Protein AF-A0AAW9W7S0-F1 (afdb_monomer)

InterPro domains:
  IPR011505 Peptidase M26, C-terminal domain [PF07580] (186-293)

Solvent-accessible surface area (backbone atoms only — not comparable to full-atom values): 17810 Å² total; per-residue (Å²): 109,85,44,76,31,86,55,89,47,77,98,48,38,58,80,51,83,71,92,65,98,75,73,90,58,93,42,39,35,25,38,70,85,47,52,39,53,40,82,42,76,56,88,98,43,81,43,80,41,84,40,87,76,75,68,61,47,74,30,56,74,70,57,44,53,54,55,49,59,76,75,51,86,84,85,78,81,84,74,77,82,86,71,79,69,68,96,64,83,83,80,55,85,86,39,88,82,58,52,84,94,41,56,66,18,31,59,34,36,35,69,30,34,64,89,59,56,68,64,57,28,39,58,51,33,71,56,58,52,80,88,35,63,61,52,76,43,58,60,74,50,74,45,49,14,40,83,91,42,79,55,71,44,53,71,84,40,50,83,59,37,38,24,37,40,38,36,29,67,87,86,40,73,50,79,42,55,32,44,60,72,48,72,56,91,47,32,57,36,26,39,36,66,99,58,86,40,69,39,31,68,94,43,47,49,57,86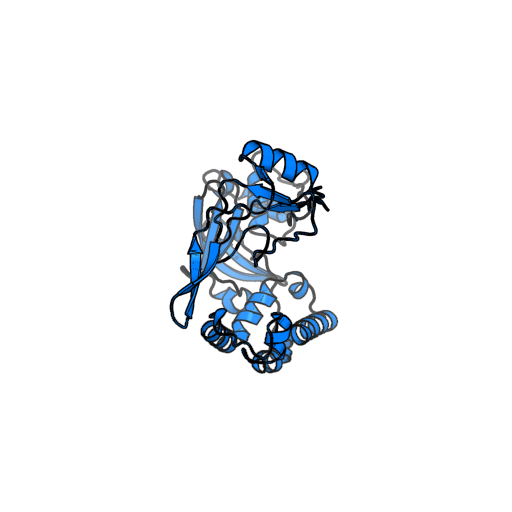,56,59,70,45,50,68,74,39,48,64,63,52,69,67,64,50,84,90,33,71,67,34,29,58,74,69,73,45,58,91,90,58,74,75,71,88,70,72,45,66,70,58,49,53,56,46,62,78,40,40,72,61,55,48,52,34,57,56,50,70,39,56,79,60,35,77,46,94,41,71,68,53,47,50,50,52,41,50,53,46,66,77,46,59,77,112

Organism: Streptococcus pneumoniae (NCBI:txid1313)

Nearest PDB structures (foldseek):
  7uvk-assembly1_A  TM=7.242E-01  e=6.825E-25  Gemella haemolysans
  7uvl-assembly1_P  TM=6.919E-01  e=8.282E-24  Gemella haemolysans
  6xjb-assembly1_A  TM=8.087E-01  e=1.343E-19  Streptococcus pneumoniae R6
  7jgj-assembly1_A  TM=8.273E-01  e=3.028E-19  Streptococcus pneumoniae
  6xja-assembly1_P  TM=6.907E-01  e=4.635E-18  Streptococcus pneumoniae R6

Secondary structure (DSSP, 8-state):
-EEEE----SSS-SS-SS--S----SEEEEETT---EEEEEETTEEEEEE-----SEEE-HHHHHHHHHHH-------PPP---S-S-----TTSTT--GGGHHHHHHHHHH-TTS-HHHHHHHHTTS-TTSHHHHS-EEEEEEEETTEE---HHHHTTT--EEEEEETTTEEEEEEEEEEEEETTEEEEEETTTTEEE--SS-----HHHHHHHHHHHHH--TTSHHHHHHTT--TTS-GGGG--HHHHHHHHHTHHHHHHHHHHH-HHHHH---HHHHHHHHHHHHHTTT-

Sequence (293 aa):
SYVLSDVNVTNGNAISGDNFDNMKEDHAYSSKGNKVVNVVQVDDELVTKDSDVQRGTVLDADKVKEKKAELVSKHSTKVEDFDFTSRYTTIYNEVTGYQKSREQVYKNIEKLLPFYNRETIVKYGNLVDESSELFTKELLSVVPMKNNEVITDINKNKQEINKLLLHFEGNKSQVLNIAYKNDFSKVAEYSIEYQGLLYTPNTLLHDYSNIVDNVLTDLNSVQYDSNAIKKILDISDKVKNTELYLDEQFVKTKANIKDTLSKLLSADAAIAENSNSIIDNYVIQKIKQNKEA

Structure (mmCIF, N/CA/C/O backbone):
data_AF-A0AAW9W7S0-F1
#
_entry.id   AF-A0AAW9W7S0-F1
#
loop_
_atom_site.group_PDB
_atom_site.id
_atom_site.type_symbol
_atom_site.label_atom_id
_atom_site.label_alt_id
_atom_site.label_comp_id
_atom_site.label_asym_id
_atom_site.label_entity_id
_atom_site.label_seq_id
_atom_site.pdbx_PDB_ins_code
_atom_site.Cartn_x
_atom_site.Cartn_y
_atom_site.Cartn_z
_atom_site.occupancy
_atom_site.B_iso_or_equiv
_atom_site.auth_seq_id
_atom_site.auth_comp_id
_atom_site.auth_asym_id
_atom_site.auth_atom_id
_atom_site.pdbx_PDB_model_num
ATOM 1 N N . SER A 1 1 ? 3.539 27.630 47.344 1.00 60.31 1 SER A N 1
ATOM 2 C CA . SER A 1 1 ? 3.784 27.144 45.970 1.00 60.31 1 SER A CA 1
ATOM 3 C C . SER A 1 1 ? 3.635 28.325 45.015 1.00 60.31 1 SER A C 1
ATOM 5 O O . SER A 1 1 ? 2.995 29.286 45.411 1.00 60.31 1 SER A O 1
ATOM 7 N N . TYR A 1 2 ? 4.216 28.330 43.807 1.00 71.81 2 TYR A N 1
ATOM 8 C CA . TYR A 1 2 ? 3.941 29.392 42.817 1.00 71.81 2 TYR A CA 1
ATOM 9 C C . TYR A 1 2 ? 2.928 28.877 41.793 1.00 71.81 2 TYR A C 1
ATOM 11 O O . TYR A 1 2 ? 3.196 27.883 41.122 1.00 71.81 2 TYR A O 1
ATOM 19 N N . VAL A 1 3 ? 1.777 29.539 41.678 1.00 71.94 3 VAL A N 1
ATOM 20 C CA . VAL A 1 3 ? 0.685 29.147 40.773 1.00 71.94 3 VAL A CA 1
ATOM 21 C C . VAL A 1 3 ? 0.421 30.277 39.788 1.00 71.94 3 VAL A C 1
ATOM 23 O O . VAL A 1 3 ? 0.201 31.410 40.198 1.00 71.94 3 VAL A O 1
ATOM 26 N N . LEU A 1 4 ? 0.411 29.975 38.491 1.00 77.75 4 LEU A N 1
ATOM 27 C CA . LEU A 1 4 ? 0.025 30.909 37.433 1.00 77.75 4 LEU A CA 1
ATOM 28 C C . LEU A 1 4 ? -1.126 30.310 36.624 1.00 77.75 4 LEU A C 1
ATOM 30 O O . LEU A 1 4 ? -0.985 29.218 36.078 1.00 77.75 4 LEU A O 1
ATOM 34 N N . SER A 1 5 ? -2.227 31.048 36.500 1.00 74.88 5 SER A N 1
ATOM 35 C CA . SER A 1 5 ? -3.343 30.710 35.622 1.00 74.88 5 SER A CA 1
ATOM 36 C C . SER A 1 5 ? -3.377 31.622 34.397 1.00 74.88 5 SER A C 1
ATOM 38 O O . SER A 1 5 ? -3.706 32.806 34.477 1.00 74.88 5 SER A O 1
ATOM 40 N N . ASP A 1 6 ? -3.042 31.041 33.251 1.00 74.88 6 ASP A N 1
ATOM 41 C CA . ASP A 1 6 ? -3.085 31.644 31.909 1.00 74.88 6 ASP A CA 1
ATOM 42 C C . ASP A 1 6 ? -4.072 30.871 31.011 1.00 74.88 6 ASP A C 1
ATOM 44 O O . ASP A 1 6 ? -3.857 30.685 29.815 1.00 74.88 6 ASP A O 1
ATOM 48 N N . VAL A 1 7 ? -5.112 30.294 31.623 1.00 69.06 7 VAL A N 1
ATOM 49 C CA . VAL A 1 7 ? -6.090 29.436 30.948 1.00 69.06 7 VAL A CA 1
ATOM 50 C C . VAL A 1 7 ? -7.379 30.212 30.721 1.00 69.06 7 VAL A C 1
ATOM 52 O O . VAL A 1 7 ? -7.952 30.769 31.654 1.00 69.06 7 VAL A O 1
ATOM 55 N N . ASN A 1 8 ? -7.888 30.160 29.491 1.00 68.56 8 ASN A N 1
ATOM 56 C CA . ASN A 1 8 ? -9.233 30.628 29.175 1.00 68.56 8 ASN A CA 1
ATOM 57 C C . ASN A 1 8 ? -10.264 29.650 29.757 1.00 68.56 8 ASN A C 1
ATOM 59 O O . ASN A 1 8 ? -10.595 28.643 29.132 1.00 68.56 8 ASN A O 1
ATOM 63 N N . VAL A 1 9 ? -10.746 29.923 30.970 1.00 65.56 9 VAL A N 1
ATOM 64 C CA . VAL A 1 9 ? -11.745 29.083 31.644 1.00 65.56 9 VAL A CA 1
ATOM 65 C C . VAL A 1 9 ? -13.159 29.455 31.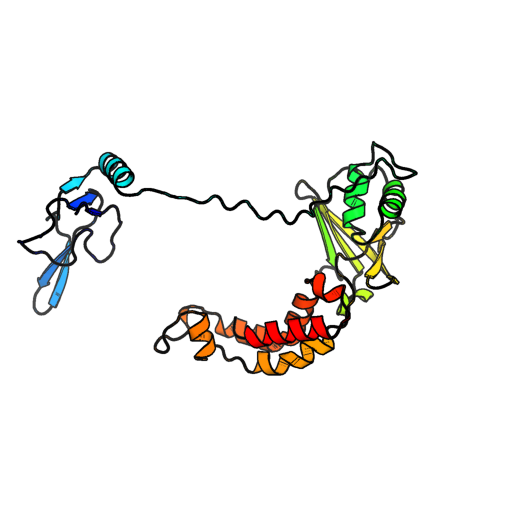196 1.00 65.56 9 VAL A C 1
ATOM 67 O O . VAL A 1 9 ? -13.571 30.61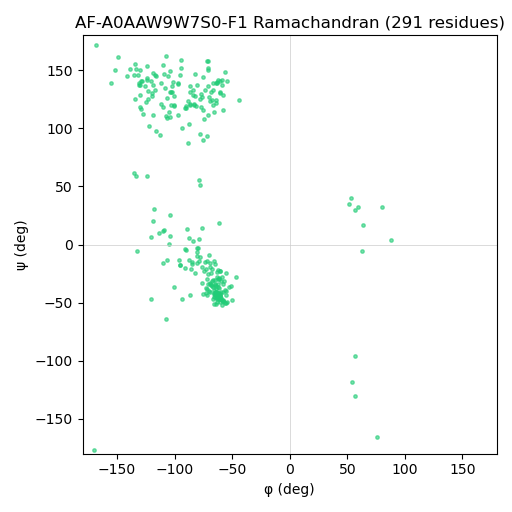2 31.269 1.00 65.56 9 VAL A O 1
ATOM 70 N N . THR A 1 10 ? -13.926 28.451 30.772 1.00 59.72 10 THR A N 1
ATOM 71 C CA . THR A 1 10 ? -15.367 28.547 30.499 1.00 59.72 10 THR A CA 1
ATOM 72 C C . THR A 1 10 ? -16.144 27.798 31.581 1.00 59.72 10 THR A C 1
ATOM 74 O O . THR A 1 10 ? -15.778 26.674 31.913 1.00 59.72 10 THR A O 1
ATOM 77 N N . ASN A 1 11 ? -17.221 28.392 32.110 1.00 58.12 11 ASN A N 1
ATOM 78 C CA . ASN A 1 11 ? -18.071 27.822 33.173 1.00 58.12 11 ASN A CA 1
ATOM 79 C C . ASN A 1 11 ? -17.338 27.514 34.497 1.00 58.12 11 ASN A C 1
ATOM 81 O O . ASN A 1 11 ? -17.694 26.580 35.210 1.00 58.12 11 ASN A O 1
ATOM 85 N N . GLY A 1 12 ? -16.320 28.308 34.837 1.00 62.47 12 GLY A N 1
ATOM 86 C CA . GLY A 1 12 ? -15.554 28.155 36.070 1.00 62.47 12 GLY A CA 1
ATOM 87 C C . GLY A 1 12 ? -14.620 29.333 36.327 1.00 62.47 12 GLY A C 1
ATOM 88 O O . GLY A 1 12 ? -14.590 30.300 35.570 1.00 62.47 12 GLY A O 1
ATOM 89 N N . ASN A 1 13 ? -13.848 29.232 37.403 1.00 68.44 13 ASN A N 1
ATOM 90 C CA . ASN A 1 13 ? -12.911 30.257 37.848 1.00 68.44 13 ASN A CA 1
ATOM 91 C C . ASN A 1 13 ? -11.465 29.853 37.560 1.00 68.44 13 ASN A C 1
ATOM 93 O O . ASN A 1 13 ? -11.099 28.688 37.692 1.00 68.44 13 ASN A O 1
ATOM 97 N N . ALA A 1 14 ? -10.624 30.834 37.233 1.00 66.62 14 ALA A N 1
ATOM 98 C CA . ALA A 1 14 ? -9.252 30.586 36.798 1.00 66.62 14 ALA A CA 1
ATOM 99 C C . ALA A 1 14 ? -8.280 30.125 37.902 1.00 66.62 14 ALA A C 1
ATOM 101 O O . ALA A 1 14 ? -7.249 29.547 37.572 1.00 66.62 14 ALA A O 1
ATOM 102 N N . ILE A 1 15 ? -8.576 30.370 39.188 1.00 68.06 15 ILE A N 1
ATOM 103 C CA . ILE A 1 15 ? -7.657 30.059 40.308 1.00 68.06 15 ILE A CA 1
ATOM 104 C C . ILE A 1 15 ? -8.252 29.077 41.331 1.00 68.06 15 ILE A C 1
ATOM 106 O O . ILE A 1 15 ? -7.590 28.126 41.724 1.00 68.06 15 ILE A O 1
ATOM 110 N N . SER A 1 16 ? -9.490 29.288 41.777 1.00 66.19 16 SER A N 1
ATOM 111 C CA . SER A 1 16 ? -10.189 28.416 42.737 1.00 66.19 16 SER A CA 1
ATOM 112 C C . SER A 1 16 ? -11.647 28.318 42.323 1.00 66.19 16 SER A C 1
ATOM 114 O O . SER A 1 16 ? -12.165 29.326 41.859 1.00 66.19 16 SER A O 1
ATOM 116 N N . GLY A 1 17 ? -12.313 27.174 42.507 1.00 60.06 17 GLY A N 1
ATOM 117 C CA . GLY A 1 17 ? -13.748 27.011 42.227 1.00 60.06 17 GLY A CA 1
ATOM 118 C C . GLY A 1 17 ? -14.618 27.891 43.131 1.00 60.06 17 GLY A C 1
ATOM 119 O O . GLY A 1 17 ? -15.362 28.737 42.635 1.00 60.06 17 GLY A O 1
ATOM 120 N N . ASP A 1 18 ? -14.394 27.818 44.443 1.00 62.12 18 ASP A N 1
ATOM 121 C CA . ASP A 1 18 ? -15.135 28.564 45.468 1.00 62.12 18 ASP A CA 1
ATOM 122 C C . ASP A 1 18 ? -14.343 29.754 46.022 1.00 62.12 18 ASP A C 1
ATOM 124 O O . ASP A 1 18 ? -13.105 29.746 46.053 1.00 62.12 18 ASP A O 1
ATOM 128 N N . ASN A 1 19 ? -15.075 30.800 46.419 1.00 59.94 19 ASN A N 1
ATOM 129 C CA . ASN A 1 19 ? -14.504 31.968 47.080 1.00 59.94 19 ASN A CA 1
ATOM 130 C C . ASN A 1 19 ? -14.357 31.672 48.576 1.00 59.94 19 ASN A C 1
ATOM 132 O O . ASN A 1 19 ? -15.355 31.422 49.247 1.00 59.94 19 ASN A O 1
ATOM 136 N N . PHE A 1 20 ? -13.135 31.723 49.099 1.00 61.22 20 PHE A N 1
ATOM 137 C CA . PHE A 1 20 ? -12.875 31.607 50.532 1.00 61.22 20 PHE A CA 1
ATOM 138 C C . PHE A 1 20 ? -11.977 32.756 50.975 1.00 61.22 20 PHE A C 1
ATOM 140 O O . PHE A 1 20 ? -10.999 33.069 50.298 1.00 61.22 20 PHE A O 1
ATOM 147 N N . ASP A 1 21 ? -12.247 33.304 52.157 1.00 59.50 21 ASP A N 1
ATOM 148 C CA . ASP A 1 21 ? -11.453 34.392 52.745 1.00 59.50 21 ASP A CA 1
ATOM 149 C C . ASP A 1 21 ? -10.045 33.943 53.197 1.00 59.50 21 ASP A C 1
ATOM 151 O O . ASP A 1 21 ? -9.202 34.770 53.528 1.00 59.50 21 ASP A O 1
ATOM 155 N N . ASN A 1 22 ? -9.762 32.631 53.185 1.00 61.56 22 ASN A N 1
ATOM 156 C CA . ASN A 1 22 ? -8.534 32.026 53.715 1.00 61.56 22 ASN A CA 1
ATOM 157 C C . ASN A 1 22 ? -7.787 31.187 52.663 1.00 61.56 22 ASN A C 1
ATOM 159 O O . ASN A 1 22 ? -7.579 29.981 52.842 1.00 61.56 22 ASN A O 1
ATOM 163 N N . MET A 1 23 ? -7.392 31.801 51.545 1.00 64.12 23 MET A N 1
ATOM 164 C CA . MET A 1 23 ? -6.541 31.132 50.555 1.00 64.12 23 MET A CA 1
ATOM 165 C C . MET A 1 23 ? -5.171 30.808 51.178 1.00 64.12 23 MET A C 1
ATOM 167 O O . MET A 1 23 ? -4.475 31.702 51.641 1.00 64.12 23 MET A O 1
ATOM 171 N N . LYS A 1 24 ? -4.784 29.524 51.199 1.00 65.88 24 LYS A N 1
ATOM 172 C CA . LYS A 1 24 ? -3.522 29.044 51.806 1.00 65.88 24 LYS A CA 1
ATOM 173 C C . LYS A 1 24 ? -2.280 29.218 50.918 1.00 65.88 24 LYS A C 1
ATOM 175 O O . LYS A 1 24 ? -1.189 28.832 51.325 1.00 65.88 24 LYS A O 1
ATOM 180 N N . GLU A 1 25 ? -2.449 29.713 49.693 1.00 66.00 25 GLU A N 1
ATOM 181 C CA . GLU A 1 25 ? -1.360 29.907 48.732 1.00 66.00 25 GLU A CA 1
ATOM 182 C C . GLU A 1 25 ? -1.000 31.389 48.634 1.00 66.00 25 GLU A C 1
ATOM 184 O O . GLU A 1 25 ? -1.777 32.191 48.122 1.00 66.00 25 GLU A O 1
ATOM 189 N N . ASP A 1 26 ? 0.207 31.740 49.071 1.00 65.88 26 ASP A N 1
ATOM 190 C CA . ASP A 1 26 ? 0.660 33.136 49.124 1.00 65.88 26 ASP A CA 1
ATOM 191 C C . ASP A 1 26 ? 1.091 33.697 47.750 1.00 65.88 26 ASP A C 1
ATOM 193 O O . ASP A 1 26 ? 1.311 34.897 47.606 1.00 65.88 26 ASP A O 1
ATOM 197 N N . HIS A 1 27 ? 1.224 32.845 46.719 1.00 72.38 27 HIS A N 1
ATOM 198 C CA . HIS A 1 27 ? 1.790 33.214 45.411 1.00 72.38 27 HIS A CA 1
ATOM 199 C C . HIS A 1 27 ? 0.963 32.675 44.226 1.00 72.38 27 HIS A C 1
ATOM 201 O O . HIS A 1 27 ? 1.451 31.886 43.410 1.00 72.38 27 HIS A O 1
ATOM 207 N N . ALA A 1 28 ? -0.298 33.110 44.131 1.00 72.94 28 ALA A N 1
ATOM 208 C CA . ALA A 1 28 ? -1.201 32.817 43.014 1.00 72.94 28 ALA A CA 1
ATOM 209 C C . ALA A 1 28 ? -1.317 34.014 42.055 1.00 72.94 28 ALA A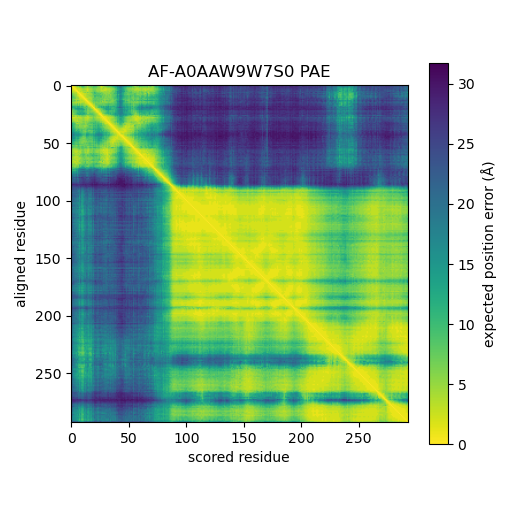 C 1
ATOM 211 O O . ALA A 1 28 ? -1.565 35.136 42.497 1.00 72.94 28 ALA A O 1
ATOM 212 N N . TYR A 1 29 ? -1.176 33.775 40.750 1.00 78.25 29 TYR A N 1
ATOM 213 C CA . TYR A 1 29 ? -1.217 34.791 39.698 1.00 78.25 29 TYR A CA 1
ATOM 214 C C . TYR A 1 29 ? -2.257 34.438 38.624 1.00 78.25 29 TYR A C 1
ATOM 216 O O . TYR A 1 29 ? -2.307 33.292 38.183 1.00 78.25 29 TYR A O 1
ATOM 224 N N . SER A 1 30 ? -3.060 35.403 38.166 1.00 74.19 30 SER A N 1
ATOM 225 C CA . SER A 1 30 ? -4.052 35.223 37.087 1.00 74.19 30 SER A CA 1
ATOM 226 C C . SER A 1 30 ? -3.768 36.169 35.928 1.00 74.19 30 SER A C 1
ATOM 228 O O . SER A 1 30 ? -3.461 37.338 36.151 1.00 74.19 30 SER A O 1
ATOM 230 N N . SER A 1 31 ? -3.931 35.711 34.689 1.00 76.00 31 SER A N 1
ATOM 231 C CA . SER A 1 31 ? -3.981 36.609 33.533 1.00 76.00 31 SER A CA 1
ATOM 232 C C . SER A 1 31 ? -5.183 37.551 33.637 1.00 76.00 31 SER A C 1
ATOM 234 O O . SER A 1 31 ? -6.284 37.139 34.010 1.00 76.00 31 SER A O 1
ATOM 236 N N . LYS A 1 32 ? -4.986 38.821 33.277 1.00 73.69 32 LYS A N 1
ATOM 237 C CA . LYS A 1 32 ? -6.031 39.860 33.268 1.00 73.69 32 LYS A CA 1
ATOM 238 C C . LYS A 1 32 ? -7.211 39.554 32.340 1.00 73.69 32 LYS A C 1
ATOM 240 O O . LYS A 1 32 ? -8.290 40.098 32.536 1.00 73.69 32 LYS A O 1
ATOM 245 N N . GLY A 1 33 ? -7.008 38.702 31.335 1.00 69.12 33 GLY A N 1
ATOM 246 C CA . GLY A 1 33 ? -8.064 38.270 30.414 1.00 69.12 33 GLY A CA 1
ATOM 247 C C . GLY A 1 33 ? -8.974 37.166 30.962 1.00 69.12 33 GLY A C 1
ATOM 248 O O . GLY A 1 33 ? -9.951 36.816 30.304 1.00 69.12 33 GLY A O 1
ATOM 249 N N . ASN A 1 34 ? -8.671 36.603 32.134 1.00 69.62 34 ASN A N 1
ATOM 250 C CA . ASN A 1 34 ? -9.434 35.487 32.678 1.00 69.62 34 ASN A CA 1
ATOM 251 C C . ASN A 1 34 ? -10.794 35.947 33.210 1.00 69.62 34 ASN A C 1
ATOM 253 O O . ASN A 1 34 ? -10.892 36.903 33.981 1.00 69.62 34 ASN A O 1
ATOM 257 N N . LYS A 1 35 ? -11.846 35.213 32.838 1.00 67.12 35 LYS A N 1
ATOM 258 C CA . LYS A 1 35 ? -13.193 35.426 33.363 1.00 67.12 35 LYS A CA 1
ATOM 259 C C . LYS A 1 35 ? -13.262 34.983 34.827 1.00 67.12 35 LYS A C 1
ATOM 261 O O . LYS A 1 35 ? -12.757 33.915 35.177 1.00 67.12 35 LYS A O 1
ATOM 266 N N . VAL A 1 36 ? -13.911 35.786 35.668 1.00 67.81 36 VAL A N 1
ATOM 267 C CA . VAL A 1 36 ? -14.181 35.446 37.069 1.00 67.81 36 VAL A CA 1
ATOM 268 C C . VAL A 1 36 ? -15.687 35.405 37.289 1.00 67.81 36 VAL A C 1
ATOM 270 O O . VAL A 1 36 ? -16.431 36.239 36.773 1.00 67.81 36 VAL A O 1
ATOM 273 N N . VAL A 1 37 ? -16.142 34.397 38.024 1.00 67.19 37 VAL A N 1
ATOM 274 C CA . VAL A 1 37 ? -17.552 34.142 38.301 1.00 67.19 37 VAL A CA 1
ATOM 275 C C . VAL A 1 37 ? -17.767 33.799 39.776 1.00 67.19 37 VAL A C 1
ATOM 277 O O . VAL A 1 37 ? -16.936 33.156 40.418 1.00 67.19 37 VAL A O 1
ATOM 280 N N . ASN A 1 38 ? -18.901 34.206 40.334 1.00 64.56 38 ASN A N 1
ATOM 281 C CA . ASN A 1 38 ? -19.336 33.831 41.677 1.00 64.56 38 ASN A CA 1
ATOM 282 C C . ASN A 1 38 ? -20.637 33.034 41.606 1.00 64.56 38 ASN A C 1
ATOM 284 O O . ASN A 1 38 ? -21.497 33.299 40.766 1.00 64.56 38 ASN A O 1
ATOM 288 N N . VAL A 1 39 ? -20.789 32.079 42.522 1.00 64.31 39 VAL A N 1
ATOM 289 C CA . VAL A 1 39 ? -22.082 31.446 42.782 1.00 64.31 39 VAL A CA 1
ATOM 290 C C . VAL A 1 39 ? -22.846 32.360 43.730 1.00 64.31 39 VAL A C 1
ATOM 292 O O . VAL A 1 39 ? -22.363 32.678 44.816 1.00 64.31 39 VAL A O 1
ATOM 295 N N . VAL A 1 40 ? -24.014 32.818 43.299 1.00 69.69 40 VAL A N 1
ATOM 296 C CA . VAL A 1 40 ? -24.914 33.646 44.100 1.00 69.69 40 VAL A CA 1
ATOM 297 C C . VAL A 1 40 ? -26.277 32.977 44.163 1.00 69.69 40 VAL A C 1
ATOM 299 O O . VAL A 1 40 ? -26.744 32.407 43.178 1.00 69.69 40 VAL A O 1
ATOM 302 N N . GLN A 1 41 ? -26.923 33.049 45.323 1.00 72.44 41 GLN A N 1
ATOM 303 C CA . GLN A 1 41 ? -28.307 32.617 45.443 1.00 72.44 41 GLN A CA 1
ATOM 304 C C . GLN A 1 41 ? -29.217 33.683 44.831 1.00 72.44 41 GLN A C 1
ATOM 306 O O . GLN A 1 41 ? -29.112 34.866 45.167 1.00 72.44 41 GLN A O 1
ATOM 311 N N . VAL A 1 42 ? -30.079 33.267 43.910 1.00 74.50 42 VAL A N 1
ATOM 312 C CA . VAL A 1 42 ? -31.156 34.083 43.353 1.00 74.50 42 VAL A CA 1
ATOM 313 C C . VAL A 1 42 ? -32.428 33.269 43.518 1.00 74.50 42 VAL A C 1
ATOM 315 O O . VAL A 1 42 ? -32.573 32.212 42.912 1.00 74.50 42 VAL A O 1
ATOM 318 N N . ASP A 1 43 ? -33.314 33.757 44.381 1.00 80.81 43 ASP A N 1
ATOM 319 C CA . ASP A 1 43 ? -34.514 33.042 44.816 1.00 80.81 43 ASP A CA 1
ATOM 320 C C . ASP A 1 43 ? -34.163 31.663 45.430 1.00 80.81 43 ASP A C 1
ATOM 322 O O . ASP A 1 43 ? -33.287 31.580 46.301 1.00 80.81 43 ASP A O 1
ATOM 326 N N . ASP A 1 44 ? -34.820 30.585 44.994 1.00 77.94 44 ASP A N 1
ATOM 327 C CA . ASP A 1 44 ? -34.571 29.213 45.469 1.00 77.94 44 ASP A CA 1
ATOM 328 C C . ASP A 1 44 ? -33.458 28.485 44.680 1.00 77.94 44 ASP A C 1
ATOM 330 O O . ASP A 1 44 ? -33.193 27.306 44.922 1.00 77.94 44 ASP A O 1
ATOM 334 N N . GLU A 1 45 ? -32.774 29.168 43.753 1.00 58.47 45 GLU A N 1
ATOM 335 C CA . GLU A 1 45 ? -31.726 28.589 42.906 1.00 58.47 45 GLU A CA 1
ATOM 336 C C . GLU A 1 45 ? -30.342 29.218 43.154 1.00 58.47 45 GLU A C 1
ATOM 338 O O . GLU A 1 45 ? -30.182 30.414 43.413 1.00 58.47 45 GLU A O 1
ATOM 343 N N . LEU A 1 46 ? -29.294 28.398 43.042 1.00 69.12 46 LEU A N 1
ATOM 344 C CA . LEU A 1 46 ? -27.908 28.863 43.007 1.00 69.12 46 LEU A CA 1
ATOM 345 C C . LEU A 1 46 ? -27.503 29.093 41.550 1.00 69.12 46 LEU A C 1
ATOM 347 O O . LEU A 1 46 ? -27.461 28.150 40.762 1.00 69.12 46 LEU A O 1
ATOM 351 N N . VAL A 1 47 ? -27.167 30.334 41.196 1.00 68.44 47 VAL A N 1
ATOM 352 C CA . VAL A 1 47 ? -26.773 30.714 39.832 1.00 68.44 47 VAL A CA 1
ATOM 353 C C . VAL A 1 47 ? -25.351 31.264 39.791 1.00 68.44 47 VAL A C 1
ATOM 355 O O . VAL A 1 47 ? -24.878 31.921 40.718 1.00 68.44 47 VAL A O 1
ATOM 358 N N . THR A 1 48 ? -24.650 31.021 38.686 1.00 67.00 48 THR A N 1
ATOM 359 C CA . THR A 1 48 ? -23.316 31.576 38.433 1.00 67.00 48 THR A CA 1
ATOM 360 C C . THR A 1 48 ? -23.438 32.935 37.741 1.00 67.00 48 THR A C 1
ATOM 362 O O . THR A 1 48 ? -24.051 33.031 36.679 1.00 67.00 48 THR A O 1
ATOM 365 N N . LYS A 1 49 ? -22.851 33.988 38.319 1.00 69.06 49 LYS A N 1
ATOM 366 C CA . LYS A 1 49 ? -22.796 35.340 37.735 1.00 69.06 49 LYS A CA 1
ATOM 367 C C . LYS A 1 49 ? -21.362 35.833 37.607 1.00 69.06 49 LYS A C 1
ATOM 369 O O . LYS A 1 49 ? -20.495 35.425 38.376 1.00 69.06 49 LYS A O 1
ATOM 374 N N . ASP A 1 50 ? -21.132 36.726 36.652 1.00 70.44 50 ASP A N 1
ATOM 375 C CA . ASP A 1 50 ? -19.837 37.381 36.464 1.00 70.44 50 ASP A CA 1
ATOM 376 C C . ASP A 1 50 ? -19.456 38.176 37.725 1.00 70.44 50 ASP A C 1
ATOM 378 O O . ASP A 1 50 ? -20.310 38.763 38.393 1.00 70.44 50 ASP A O 1
ATOM 382 N N . SER A 1 51 ? -18.175 38.131 38.083 1.00 66.94 51 SER A N 1
ATOM 383 C CA . SER A 1 51 ? -17.620 38.726 39.297 1.00 66.94 51 SER A CA 1
ATOM 384 C C . SER A 1 51 ? -16.382 39.543 38.955 1.00 66.94 51 SER A C 1
ATOM 386 O O . SER A 1 51 ? -15.539 39.095 38.186 1.00 66.94 51 SER A O 1
ATOM 388 N N . ASP A 1 52 ? -16.233 40.707 39.582 1.00 68.00 52 ASP A N 1
ATOM 389 C CA . ASP A 1 52 ? -15.022 41.529 39.467 1.00 68.00 52 ASP A CA 1
ATOM 390 C C . ASP A 1 52 ? -13.975 41.191 40.544 1.00 68.00 52 ASP A C 1
ATOM 392 O O . ASP A 1 52 ? -12.868 41.735 40.549 1.00 68.00 52 ASP A O 1
ATOM 396 N N . VAL A 1 53 ? -14.309 40.291 41.477 1.00 67.12 53 VAL A N 1
ATOM 397 C CA . VAL A 1 53 ? -13.449 39.929 42.610 1.00 67.12 53 VAL A CA 1
ATOM 398 C C . VAL A 1 53 ? -12.347 38.983 42.143 1.00 67.12 53 VAL A C 1
ATOM 400 O O . VAL A 1 53 ? -12.528 37.768 42.075 1.00 67.12 53 VAL A O 1
ATOM 403 N N . GLN A 1 54 ? -11.191 39.556 41.823 1.00 67.94 54 GLN A N 1
ATOM 404 C CA . GLN A 1 54 ? -10.017 38.822 41.361 1.00 67.94 54 GLN A CA 1
ATOM 405 C C . GLN A 1 54 ? -9.449 37.918 42.461 1.00 67.94 54 GLN A C 1
ATOM 407 O O . GLN A 1 54 ? -9.356 38.304 43.625 1.00 67.94 54 GLN A O 1
ATOM 412 N N . ARG A 1 55 ? -9.046 36.703 42.079 1.00 68.12 55 ARG A N 1
ATOM 413 C CA . ARG A 1 55 ? -8.425 35.724 42.981 1.00 68.12 55 ARG A CA 1
ATOM 414 C C . ARG A 1 55 ? -6.925 35.722 42.696 1.00 68.12 55 ARG A C 1
ATOM 416 O O . ARG A 1 55 ? -6.526 35.458 41.566 1.00 68.12 55 ARG A O 1
ATOM 423 N N . GLY A 1 56 ? -6.106 36.038 43.699 1.00 71.56 56 GLY A N 1
ATOM 424 C CA . GLY A 1 56 ? -4.654 36.184 43.539 1.00 71.56 56 GLY A CA 1
ATOM 425 C C . GLY A 1 56 ? -4.222 37.487 42.848 1.00 71.56 56 GLY A C 1
ATOM 426 O O . GLY A 1 56 ? -4.982 38.445 42.729 1.00 71.56 56 GLY A O 1
ATOM 427 N N . THR A 1 57 ? -2.966 37.534 42.409 1.00 77.06 57 THR A N 1
ATOM 428 C CA . THR A 1 57 ? -2.350 38.703 41.769 1.00 77.06 57 THR A CA 1
ATOM 429 C C . THR A 1 57 ? -2.624 38.702 40.268 1.00 77.06 57 THR A C 1
ATOM 431 O O . THR A 1 57 ? -2.206 37.795 39.551 1.00 77.06 57 THR A O 1
ATOM 434 N N . VAL A 1 58 ? -3.283 39.739 39.758 1.00 76.69 58 VAL A N 1
ATOM 435 C CA . VAL A 1 58 ? -3.526 39.870 38.316 1.00 76.69 58 VAL A CA 1
ATOM 436 C C . VAL A 1 58 ? -2.256 40.330 37.598 1.00 76.69 58 VAL A C 1
ATOM 438 O O . VAL A 1 58 ? -1.635 41.319 37.986 1.00 76.69 58 VAL A O 1
ATOM 441 N N . LEU A 1 59 ? -1.878 39.620 36.538 1.00 81.06 59 LEU A N 1
ATOM 442 C CA . LEU A 1 59 ? -0.746 39.934 35.675 1.00 81.06 59 LEU A CA 1
ATOM 443 C C . LEU A 1 59 ? -1.229 40.357 34.283 1.00 81.06 59 LEU A C 1
ATOM 445 O O . LEU A 1 59 ? -2.134 39.751 33.705 1.00 81.06 59 LEU A O 1
ATOM 449 N N . ASP A 1 60 ? -0.582 41.379 33.721 1.00 82.00 60 ASP A N 1
ATOM 450 C CA . ASP A 1 60 ? -0.713 41.710 32.303 1.00 82.00 60 ASP A CA 1
ATOM 451 C C . ASP A 1 60 ? -0.003 40.658 31.431 1.00 82.00 60 ASP A C 1
ATOM 453 O O . ASP A 1 60 ? 0.904 39.954 31.885 1.00 82.00 60 ASP A O 1
ATOM 457 N N . ALA A 1 61 ? -0.402 40.572 30.160 1.00 75.44 61 ALA A N 1
ATOM 458 C CA . ALA A 1 61 ? -0.008 39.502 29.241 1.00 75.44 61 ALA A CA 1
ATOM 459 C C . ALA A 1 61 ? 1.515 39.277 29.131 1.00 75.44 61 ALA A C 1
ATOM 461 O O . ALA A 1 61 ? 1.961 38.134 29.023 1.00 75.44 61 ALA A O 1
ATOM 462 N N . ASP A 1 62 ? 2.323 40.339 29.190 1.00 80.00 62 ASP A N 1
ATOM 463 C CA . ASP A 1 62 ? 3.783 40.225 29.089 1.00 80.00 62 ASP A CA 1
ATOM 464 C C . ASP A 1 62 ? 4.403 39.597 30.348 1.00 80.00 62 ASP A C 1
ATOM 466 O O . ASP A 1 62 ? 5.254 38.714 30.247 1.00 80.00 62 ASP A O 1
ATOM 470 N N . LYS A 1 63 ? 3.881 39.931 31.535 1.00 80.25 63 LYS A N 1
ATOM 471 C CA . LYS A 1 63 ? 4.319 39.347 32.815 1.00 80.25 63 LYS A CA 1
ATOM 472 C C . LYS A 1 63 ? 3.871 37.896 32.980 1.00 80.25 63 LYS A C 1
ATOM 474 O O . LYS A 1 63 ? 4.559 37.102 33.619 1.00 80.25 63 LYS A O 1
ATOM 479 N N . VAL A 1 64 ? 2.735 37.526 32.384 1.00 75.81 64 VAL A N 1
ATOM 480 C CA . VAL A 1 64 ? 2.277 36.129 32.326 1.00 75.81 64 VAL A CA 1
ATOM 481 C C . VAL A 1 64 ? 3.272 35.270 31.538 1.00 75.81 64 VAL A C 1
ATOM 483 O O . VAL A 1 64 ? 3.620 34.179 31.987 1.00 75.81 64 VAL A O 1
ATOM 486 N N . LYS A 1 65 ? 3.790 35.765 30.404 1.00 78.31 65 LYS A N 1
ATOM 487 C CA . LYS A 1 65 ? 4.794 35.045 29.598 1.00 78.31 65 LYS A CA 1
ATOM 488 C C . LYS A 1 65 ? 6.100 34.826 30.361 1.00 78.31 65 LYS A C 1
ATOM 490 O O . LYS A 1 65 ? 6.619 33.711 30.345 1.00 78.31 65 LYS A O 1
ATOM 495 N N . GLU A 1 66 ? 6.598 35.855 31.043 1.00 80.94 66 GLU A N 1
ATOM 496 C CA . GLU A 1 66 ? 7.809 35.769 31.872 1.00 80.94 66 GLU A CA 1
ATOM 497 C C . GLU A 1 66 ? 7.636 34.737 32.993 1.00 80.94 66 GLU A C 1
ATOM 499 O O . GLU A 1 66 ? 8.430 33.803 33.118 1.00 80.94 66 GLU A O 1
ATOM 504 N N . LYS A 1 67 ? 6.525 34.816 33.736 1.00 76.62 67 LYS A N 1
ATOM 505 C CA . LYS A 1 67 ? 6.238 33.890 34.838 1.00 76.62 67 LYS A CA 1
ATOM 506 C C . LYS A 1 67 ? 6.034 32.446 34.366 1.00 76.62 67 LYS A C 1
ATOM 508 O O . LYS A 1 67 ? 6.433 31.505 35.047 1.00 76.62 67 LYS A O 1
ATOM 513 N N . LYS A 1 68 ? 5.454 32.246 33.181 1.00 76.50 68 LYS A N 1
ATOM 514 C CA . LYS A 1 68 ? 5.277 30.924 32.557 1.00 76.50 68 LYS A CA 1
ATOM 515 C C . LYS A 1 68 ? 6.610 30.289 32.160 1.00 76.50 68 LYS A C 1
ATOM 517 O O . LYS A 1 68 ? 6.761 29.078 32.299 1.00 76.50 68 LYS A O 1
ATOM 522 N N . ALA A 1 69 ? 7.570 31.089 31.694 1.00 75.44 69 ALA A N 1
ATOM 523 C CA . ALA A 1 69 ? 8.915 30.620 31.364 1.00 75.44 69 ALA A CA 1
ATOM 524 C C . ALA A 1 69 ? 9.723 30.223 32.613 1.00 75.44 69 ALA A C 1
ATOM 526 O O . ALA A 1 69 ? 10.477 29.257 32.557 1.00 75.44 69 ALA A O 1
ATOM 527 N N . GLU A 1 70 ? 9.523 30.908 33.746 1.00 76.06 70 GLU A N 1
ATOM 528 C CA . GLU A 1 70 ? 10.133 30.543 35.037 1.00 76.06 70 GLU A CA 1
ATOM 529 C C . GLU A 1 70 ? 9.596 29.216 35.602 1.00 76.06 70 GLU A C 1
ATOM 531 O O . GLU A 1 70 ? 10.338 28.469 36.237 1.00 76.06 70 GLU A O 1
ATOM 536 N N . LEU A 1 71 ? 8.306 28.925 35.394 1.00 69.88 71 LEU A N 1
ATOM 537 C CA . LEU A 1 71 ? 7.620 27.780 36.010 1.00 69.88 71 LEU A CA 1
ATOM 538 C C . LEU A 1 71 ? 7.654 26.497 35.166 1.00 69.88 71 LEU A C 1
ATOM 540 O O . LEU A 1 71 ? 7.456 25.410 35.707 1.00 69.88 71 LEU A O 1
ATOM 544 N N . VAL A 1 72 ? 7.892 26.593 33.854 1.00 66.44 72 VAL A N 1
ATOM 545 C CA . VAL A 1 72 ? 7.850 25.446 32.934 1.00 66.44 72 VAL A CA 1
ATOM 546 C C . VAL A 1 72 ? 9.231 25.196 32.333 1.00 66.44 72 VAL A C 1
ATOM 548 O O . VAL A 1 72 ? 9.601 25.792 31.322 1.00 66.44 72 VAL A O 1
ATOM 551 N N . SER A 1 73 ? 9.979 24.246 32.901 1.00 64.12 73 SER A N 1
ATOM 552 C CA . SER A 1 73 ? 11.152 23.695 32.214 1.00 64.12 73 SER A CA 1
ATOM 553 C C . SER A 1 73 ? 10.689 22.733 31.111 1.00 64.12 73 SER A C 1
ATOM 555 O O . SER A 1 73 ? 10.037 21.723 31.370 1.00 64.12 73 SER A O 1
ATOM 557 N N . LYS A 1 74 ? 10.973 23.057 29.843 1.00 62.91 74 LYS A N 1
ATOM 558 C CA . LYS A 1 74 ? 10.692 22.163 28.709 1.00 62.91 74 LYS A CA 1
ATOM 559 C C . LYS A 1 74 ? 11.900 21.269 28.460 1.00 62.91 74 LYS A C 1
ATOM 561 O O . LYS A 1 74 ? 12.966 21.765 28.112 1.00 62.91 74 LYS A O 1
ATOM 566 N N . HIS A 1 75 ? 11.735 19.960 28.608 1.00 58.62 75 HIS A N 1
ATOM 567 C CA . HIS A 1 75 ? 12.648 18.970 28.036 1.00 58.62 75 HIS A CA 1
ATOM 568 C C . HIS A 1 75 ? 1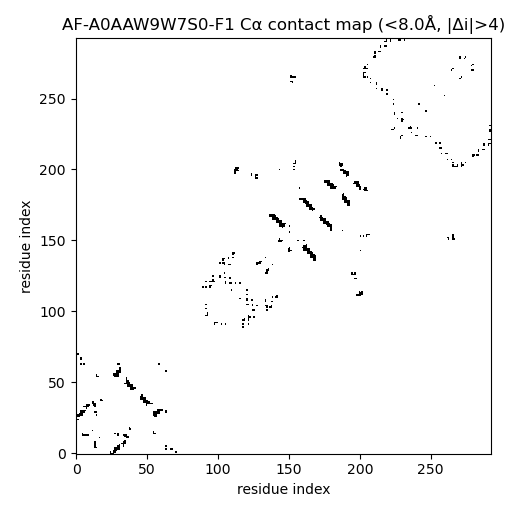1.922 18.312 26.865 1.00 58.62 75 HIS A C 1
ATOM 570 O O . HIS A 1 75 ? 10.927 17.620 27.056 1.00 58.62 75 HIS A O 1
ATOM 576 N N . SER A 1 76 ? 12.379 18.590 25.646 1.00 52.00 76 SER A N 1
ATOM 577 C CA . SER A 1 76 ? 11.899 17.923 24.439 1.00 52.00 76 SER A CA 1
ATOM 578 C C . SER A 1 76 ? 13.017 17.035 23.927 1.00 52.00 76 SER A C 1
ATOM 580 O O . SER A 1 76 ? 14.098 17.518 23.587 1.00 52.00 76 SER A O 1
ATOM 582 N N . THR A 1 77 ? 12.760 15.734 23.885 1.00 52.59 77 THR A N 1
ATOM 583 C CA . THR A 1 77 ? 13.586 14.807 23.121 1.00 52.59 77 THR A CA 1
ATOM 584 C C . THR A 1 77 ? 13.203 14.981 21.659 1.00 52.59 77 THR A C 1
ATOM 586 O O . THR A 1 77 ? 12.046 14.769 21.294 1.00 52.59 77 THR A O 1
ATOM 589 N N . LYS A 1 78 ? 14.156 15.395 20.821 1.00 57.53 78 LYS A N 1
ATOM 590 C CA . LYS A 1 78 ? 13.988 15.309 19.371 1.00 57.53 78 LYS A CA 1
ATOM 591 C C . LYS A 1 78 ? 13.924 13.830 19.008 1.00 57.53 78 LYS A C 1
ATOM 593 O O . LYS A 1 78 ? 14.898 13.113 19.213 1.00 57.53 78 LYS A O 1
ATOM 598 N N . VAL A 1 79 ? 12.774 13.387 18.519 1.00 52.75 79 VAL A N 1
ATOM 599 C CA . VAL A 1 79 ? 12.666 12.124 17.793 1.00 52.75 79 VAL A CA 1
ATOM 600 C C . VAL A 1 79 ? 12.990 12.474 16.347 1.00 52.75 79 VAL A C 1
ATOM 602 O O . VAL A 1 79 ? 12.375 13.385 15.796 1.00 52.75 79 VAL A O 1
ATOM 605 N N . GLU A 1 80 ? 14.024 11.853 15.786 1.00 54.28 80 GLU A N 1
ATOM 606 C CA . GLU A 1 80 ? 14.314 11.986 14.359 1.00 54.28 80 GLU A CA 1
ATOM 607 C C . GLU A 1 80 ? 13.151 11.401 13.554 1.00 54.28 80 GLU A C 1
ATOM 609 O O . GLU A 1 80 ? 12.589 10.369 13.932 1.00 54.28 80 GLU A O 1
ATOM 614 N N . ASP A 1 81 ? 12.788 12.070 12.460 1.00 46.75 81 ASP A N 1
ATOM 615 C CA . ASP A 1 81 ? 11.817 11.532 11.515 1.00 46.75 81 ASP A CA 1
ATOM 616 C C . ASP A 1 81 ? 12.323 10.181 11.000 1.00 46.75 81 ASP A C 1
ATOM 618 O O . ASP A 1 81 ? 13.472 10.036 10.576 1.00 46.75 81 ASP A O 1
ATOM 622 N N . PHE A 1 82 ? 11.461 9.170 11.077 1.00 41.59 82 PHE A N 1
ATOM 623 C CA . PHE A 1 82 ? 11.784 7.824 10.634 1.00 41.59 82 PHE A CA 1
ATOM 624 C C . PHE A 1 82 ? 11.744 7.786 9.103 1.00 41.59 82 PHE A C 1
ATOM 626 O O . PHE A 1 82 ? 10.697 7.560 8.494 1.00 41.59 82 PHE A O 1
ATOM 633 N N . ASP A 1 83 ? 12.886 8.058 8.480 1.00 41.69 83 ASP A N 1
ATOM 634 C CA . ASP A 1 83 ? 13.052 7.953 7.037 1.00 41.69 83 ASP A CA 1
ATOM 635 C C . ASP A 1 83 ? 13.147 6.468 6.632 1.00 41.69 83 ASP A C 1
ATOM 637 O O . ASP A 1 83 ? 14.124 5.775 6.923 1.00 41.69 83 ASP A O 1
ATOM 641 N N . PHE A 1 84 ? 12.086 5.960 5.996 1.00 42.56 84 PHE A N 1
ATOM 642 C CA . PHE A 1 84 ? 12.020 4.612 5.419 1.00 42.56 84 PHE A CA 1
ATOM 643 C C . PHE A 1 84 ? 12.742 4.501 4.070 1.00 42.56 84 PHE A C 1
ATOM 645 O O . PHE A 1 84 ? 12.685 3.433 3.452 1.00 42.56 84 PHE A O 1
ATOM 652 N N . THR A 1 85 ? 13.423 5.547 3.584 1.00 44.84 85 THR A N 1
ATOM 653 C CA . THR A 1 85 ? 14.323 5.370 2.444 1.00 44.84 85 THR A CA 1
ATOM 654 C C . THR A 1 85 ? 15.363 4.323 2.832 1.00 44.84 85 THR A C 1
ATOM 656 O O . THR A 1 85 ? 16.115 4.451 3.799 1.00 44.84 85 THR A O 1
ATOM 659 N N . SER A 1 86 ? 15.332 3.191 2.129 1.00 46.69 86 SER A N 1
ATOM 660 C CA . SER A 1 86 ? 16.307 2.121 2.282 1.00 46.69 86 SER A CA 1
ATOM 661 C C . SER A 1 86 ? 17.697 2.747 2.353 1.00 46.69 86 SER A C 1
ATOM 663 O O . SER A 1 86 ? 18.079 3.481 1.445 1.00 46.69 86 SER A O 1
ATOM 665 N N . ARG A 1 87 ? 18.450 2.460 3.421 1.00 45.09 87 ARG A N 1
ATOM 666 C CA . ARG A 1 87 ? 19.792 3.003 3.729 1.00 45.09 87 ARG A CA 1
ATOM 667 C C . ARG A 1 87 ? 20.880 2.668 2.684 1.00 45.09 87 ARG A C 1
ATOM 669 O O . ARG A 1 87 ? 22.070 2.745 2.976 1.00 45.09 87 ARG A O 1
ATOM 676 N N . TYR A 1 88 ? 20.485 2.281 1.478 1.00 55.03 88 TYR A N 1
ATOM 677 C CA . TYR A 1 88 ? 21.316 1.876 0.362 1.00 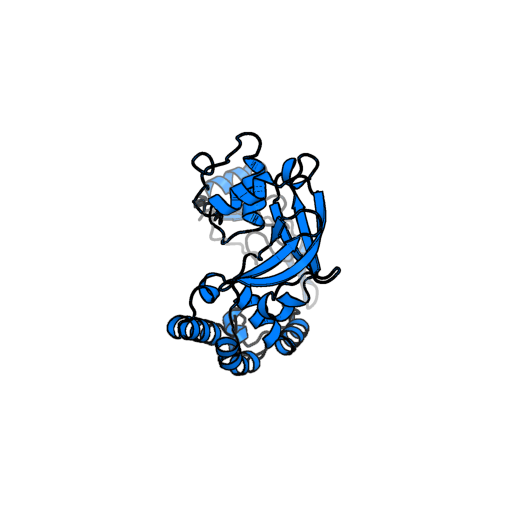55.03 88 TYR A CA 1
ATOM 678 C C . TYR A 1 88 ? 21.003 2.783 -0.828 1.00 55.03 88 TYR A C 1
ATOM 680 O O . TYR A 1 88 ? 20.002 2.611 -1.513 1.00 55.03 88 TYR A O 1
ATOM 688 N N . THR A 1 89 ? 21.871 3.759 -1.082 1.00 64.56 89 THR A N 1
ATOM 689 C CA . THR A 1 89 ? 21.900 4.436 -2.380 1.00 64.56 89 THR A CA 1
ATOM 690 C C . THR A 1 89 ? 22.465 3.448 -3.395 1.00 64.56 89 THR A C 1
ATOM 692 O O . THR A 1 89 ? 23.643 3.093 -3.309 1.00 64.56 89 THR A O 1
ATOM 695 N N . THR A 1 90 ? 21.646 2.977 -4.336 1.00 78.69 90 THR A N 1
ATOM 696 C CA . THR A 1 90 ? 22.093 2.062 -5.395 1.00 78.69 90 THR A CA 1
ATOM 697 C C . THR A 1 90 ? 23.114 2.759 -6.299 1.00 78.69 90 THR A C 1
ATOM 699 O O . THR A 1 90 ? 22.856 3.830 -6.846 1.00 78.69 90 THR A O 1
ATOM 702 N N . ILE A 1 91 ? 24.300 2.160 -6.447 1.00 85.75 91 ILE A N 1
ATOM 703 C CA . ILE A 1 91 ? 25.400 2.701 -7.258 1.00 85.75 91 ILE A CA 1
ATOM 704 C C . ILE A 1 91 ? 25.385 2.041 -8.647 1.00 85.75 91 ILE A C 1
ATOM 706 O O . ILE A 1 91 ? 25.692 0.852 -8.784 1.00 85.75 91 ILE A O 1
ATOM 710 N N . TYR A 1 92 ? 25.053 2.823 -9.682 1.00 93.12 92 TYR A N 1
ATOM 711 C CA . TYR A 1 92 ? 24.961 2.361 -11.079 1.00 93.12 92 TYR A CA 1
ATOM 712 C C . TYR A 1 92 ? 26.228 2.585 -11.913 1.00 93.12 92 TYR A C 1
ATOM 714 O O . TYR A 1 92 ? 26.386 1.958 -12.958 1.00 93.12 92 TYR A O 1
ATOM 722 N N . ASN A 1 93 ? 27.136 3.459 -11.478 1.00 91.31 93 ASN A N 1
ATOM 723 C CA . ASN A 1 93 ? 28.295 3.888 -12.274 1.00 91.31 93 ASN A CA 1
ATOM 724 C C . ASN A 1 93 ? 29.314 2.768 -12.589 1.00 91.31 93 ASN A C 1
ATOM 726 O O . ASN A 1 93 ? 30.120 2.918 -13.504 1.00 91.31 93 ASN A O 1
ATOM 730 N N . GLU A 1 94 ? 29.262 1.649 -11.866 1.00 91.75 94 GLU A N 1
ATOM 731 C CA . GLU A 1 94 ? 30.082 0.449 -12.083 1.00 91.75 94 GLU A CA 1
ATOM 732 C C . GLU A 1 94 ? 29.424 -0.578 -13.022 1.00 91.75 94 GLU A C 1
ATOM 734 O O . GLU A 1 94 ? 30.012 -1.616 -13.331 1.00 91.75 94 GLU A O 1
ATOM 739 N N . VAL A 1 95 ? 28.192 -0.329 -13.469 1.00 95.75 95 VAL A N 1
ATOM 740 C CA . VAL A 1 95 ? 27.425 -1.262 -14.298 1.00 95.75 95 VAL A CA 1
ATOM 741 C C . VAL A 1 95 ? 27.756 -1.061 -15.775 1.00 95.75 95 VAL A C 1
ATOM 743 O O . VAL A 1 95 ? 27.806 0.057 -16.289 1.00 95.75 95 VAL A O 1
ATOM 746 N N . THR A 1 96 ? 27.940 -2.165 -16.501 1.00 95.62 96 THR A N 1
ATOM 747 C CA . THR A 1 96 ? 28.187 -2.115 -17.950 1.00 95.62 96 THR A CA 1
ATOM 748 C C . THR A 1 96 ? 27.010 -1.462 -18.680 1.00 95.62 96 THR A C 1
ATOM 750 O O . THR A 1 96 ? 25.860 -1.852 -18.496 1.00 95.62 96 THR A O 1
ATOM 753 N N . GLY A 1 97 ? 27.304 -0.485 -19.542 1.00 95.69 97 GLY A N 1
ATOM 754 C CA . GLY A 1 97 ? 26.291 0.273 -20.283 1.00 95.69 97 GLY A CA 1
ATOM 755 C C . GLY A 1 97 ? 25.748 1.501 -19.546 1.00 95.69 97 GLY A C 1
ATOM 756 O O . GLY A 1 97 ? 24.860 2.163 -20.077 1.00 95.69 97 GLY A O 1
ATOM 757 N N . TYR A 1 98 ? 26.273 1.824 -18.361 1.00 97.81 98 TYR A N 1
ATOM 758 C CA . TYR A 1 98 ? 25.933 3.043 -17.632 1.00 97.81 98 TYR A CA 1
ATOM 759 C C . TYR A 1 98 ? 26.241 4.317 -18.437 1.00 97.81 98 TYR A C 1
ATOM 761 O O . TYR A 1 98 ? 27.312 4.458 -19.033 1.00 97.81 98 TYR A O 1
ATOM 769 N N . GLN A 1 99 ? 25.316 5.277 -18.400 1.00 97.56 99 GLN A N 1
ATOM 770 C CA . GLN A 1 99 ? 25.464 6.611 -18.976 1.00 97.56 99 GLN A CA 1
ATOM 771 C C . GLN A 1 99 ? 25.207 7.666 -17.901 1.00 97.56 99 GLN A C 1
ATOM 773 O O . GLN A 1 99 ? 24.119 7.736 -17.335 1.00 97.56 99 GLN A O 1
ATOM 778 N N . LYS A 1 100 ? 26.184 8.550 -17.666 1.00 95.75 100 LYS A N 1
ATOM 779 C CA . LYS A 1 100 ? 26.082 9.592 -16.630 1.00 95.75 100 LYS A CA 1
ATOM 780 C C . LYS A 1 100 ? 24.874 10.521 -16.816 1.00 95.75 100 LYS A C 1
ATOM 782 O O . LYS A 1 100 ? 24.287 10.965 -15.836 1.00 95.75 100 LYS A O 1
ATOM 787 N N . SER A 1 101 ? 24.484 10.800 -18.059 1.00 96.00 101 SER A N 1
ATOM 788 C CA . SER A 1 101 ? 23.299 11.608 -18.383 1.00 96.00 101 SER A CA 1
ATOM 789 C C . SER A 1 101 ? 21.973 10.952 -17.980 1.00 96.00 101 SER A C 1
ATOM 791 O O . SER A 1 101 ? 20.959 11.638 -17.937 1.00 96.00 101 SER A O 1
ATOM 793 N N . ARG A 1 102 ? 21.971 9.647 -17.670 1.00 97.44 102 ARG A N 1
ATOM 794 C CA . ARG A 1 102 ? 20.782 8.840 -17.361 1.00 97.44 102 ARG A CA 1
ATOM 795 C C . ARG A 1 102 ? 20.681 8.432 -15.890 1.00 97.44 102 ARG A C 1
ATOM 797 O O . ARG A 1 102 ? 19.838 7.611 -15.552 1.00 97.44 102 ARG A O 1
ATOM 804 N N . GLU A 1 103 ? 21.482 9.022 -15.002 1.00 95.12 103 GLU A N 1
ATOM 805 C CA . GLU A 1 103 ? 21.477 8.701 -13.564 1.00 95.12 103 GLU A CA 1
ATOM 806 C C . GLU A 1 103 ? 20.062 8.737 -12.954 1.00 95.12 103 GLU A C 1
ATOM 808 O O . GLU A 1 103 ? 19.636 7.787 -12.300 1.00 95.12 103 GLU A O 1
ATOM 813 N N . GLN A 1 104 ? 19.298 9.802 -13.224 1.00 95.56 104 GLN A N 1
ATOM 814 C CA . GLN A 1 104 ? 17.914 9.925 -12.755 1.00 95.56 104 GLN A CA 1
ATOM 815 C C . GLN A 1 104 ? 16.993 8.865 -13.374 1.00 95.56 104 GLN A C 1
ATOM 817 O O . GLN A 1 104 ? 16.090 8.357 -12.713 1.00 95.56 104 GLN A O 1
ATOM 822 N N . VAL A 1 105 ? 17.240 8.497 -14.631 1.00 98.06 105 VAL A N 1
ATOM 823 C CA . VAL A 1 105 ? 16.463 7.480 -15.344 1.00 98.06 105 VAL A CA 1
ATOM 824 C C . VAL A 1 105 ? 16.621 6.126 -14.672 1.00 98.06 105 VAL A C 1
ATOM 826 O O . VAL A 1 105 ? 15.628 5.438 -14.466 1.00 98.06 105 VAL A O 1
ATOM 829 N N . TYR A 1 106 ? 17.836 5.756 -14.261 1.00 97.81 106 TYR A N 1
ATOM 830 C CA . TYR A 1 106 ? 18.063 4.499 -13.546 1.00 97.81 106 TYR A CA 1
ATOM 831 C C . TYR A 1 106 ? 17.301 4.458 -12.218 1.00 97.81 106 TYR A C 1
ATOM 833 O O . TYR A 1 106 ? 16.626 3.470 -11.947 1.00 97.81 106 TYR A O 1
ATOM 841 N N . LYS A 1 107 ? 17.277 5.561 -11.460 1.00 95.56 107 LYS A N 1
ATOM 842 C CA . LYS A 1 107 ? 16.453 5.678 -10.241 1.00 95.56 107 LYS A CA 1
ATOM 843 C C . LYS A 1 107 ? 14.951 5.574 -10.523 1.00 95.56 107 LYS A C 1
ATOM 845 O O . LYS A 1 107 ? 14.207 4.989 -9.742 1.00 95.56 107 LYS A O 1
ATOM 850 N N . ASN A 1 108 ? 14.484 6.119 -11.645 1.00 97.19 108 ASN A N 1
ATOM 851 C CA . ASN A 1 108 ? 13.082 5.998 -12.046 1.00 97.19 108 ASN A CA 1
ATOM 852 C C . ASN A 1 108 ? 12.730 4.556 -12.451 1.00 97.19 108 ASN A C 1
ATOM 854 O O . ASN A 1 108 ? 11.670 4.058 -12.080 1.00 97.19 108 ASN A O 1
ATOM 858 N N . ILE A 1 109 ? 13.616 3.865 -13.176 1.00 97.75 109 ILE A N 1
ATOM 859 C CA . ILE A 1 109 ? 13.422 2.459 -13.558 1.00 97.75 109 ILE A CA 1
ATOM 860 C C . ILE A 1 109 ? 13.487 1.530 -12.342 1.00 97.75 109 ILE A C 1
ATOM 862 O O . ILE A 1 109 ? 12.719 0.575 -12.283 1.00 97.75 109 ILE A O 1
ATOM 866 N N . GLU A 1 110 ? 14.317 1.825 -11.343 1.00 95.38 110 GLU A N 1
ATOM 867 C CA . GLU A 1 110 ? 14.338 1.105 -10.061 1.00 95.38 110 GLU A CA 1
ATOM 868 C C . GLU A 1 110 ? 12.961 1.104 -9.384 1.00 95.38 110 GLU A C 1
ATOM 870 O O . GLU A 1 110 ? 12.505 0.066 -8.913 1.00 95.38 110 GLU A O 1
ATOM 875 N N . LYS A 1 111 ? 12.225 2.223 -9.440 1.00 95.44 111 LYS A N 1
ATOM 876 C CA . LYS A 1 111 ? 10.844 2.300 -8.927 1.00 95.44 111 LYS A CA 1
ATOM 877 C C . LYS A 1 111 ? 9.840 1.478 -9.746 1.00 95.44 111 LYS A C 1
ATOM 879 O O . LYS A 1 111 ? 8.803 1.092 -9.212 1.00 95.44 111 LYS A O 1
ATOM 884 N N . LEU A 1 112 ? 10.122 1.208 -11.024 1.00 97.06 112 LEU A N 1
ATOM 885 C CA . LEU A 1 112 ? 9.314 0.308 -11.858 1.00 97.06 112 LEU A CA 1
ATOM 886 C C . LEU A 1 112 ? 9.669 -1.170 -11.645 1.00 97.06 112 LEU A C 1
ATOM 888 O O . LEU A 1 112 ? 8.829 -2.030 -11.906 1.00 97.06 112 LEU A O 1
ATOM 892 N N . LEU A 1 113 ? 10.894 -1.462 -11.198 1.00 95.62 113 LEU A N 1
ATOM 893 C CA . LEU A 1 113 ? 11.466 -2.805 -11.083 1.00 95.62 113 LEU A CA 1
ATOM 894 C C . LEU A 1 113 ? 12.156 -3.020 -9.715 1.00 95.62 113 LEU A C 1
ATOM 896 O O . LEU A 1 113 ? 13.344 -3.341 -9.674 1.00 95.62 113 LEU A O 1
ATOM 900 N N . PRO A 1 114 ? 11.433 -2.883 -8.587 1.00 91.69 114 PRO A N 1
ATOM 901 C CA . PRO A 1 114 ? 12.016 -2.817 -7.239 1.00 91.69 114 PRO A CA 1
ATOM 902 C C . PRO A 1 114 ? 12.812 -4.057 -6.804 1.00 91.69 114 PRO A C 1
ATOM 904 O O . PRO A 1 114 ? 13.670 -3.957 -5.935 1.00 91.69 114 PRO A O 1
ATOM 907 N N . PHE A 1 115 ? 12.552 -5.226 -7.399 1.00 89.31 115 PHE A N 1
ATOM 908 C CA . PHE A 1 115 ? 13.210 -6.492 -7.039 1.00 89.31 115 PHE A CA 1
ATOM 909 C C . PHE A 1 115 ? 14.283 -6.941 -8.043 1.00 89.31 115 PHE A C 1
ATOM 911 O O . PHE A 1 115 ? 14.794 -8.059 -7.956 1.00 89.31 115 PHE A O 1
ATOM 918 N N . TYR A 1 116 ? 14.608 -6.100 -9.025 1.00 92.50 116 TYR A N 1
ATOM 919 C CA . TYR A 1 116 ? 15.570 -6.418 -10.074 1.00 92.50 116 TYR A CA 1
ATOM 920 C C . TYR A 1 116 ? 16.981 -5.926 -9.752 1.00 92.50 116 TYR A C 1
ATOM 922 O O . TYR A 1 116 ? 17.182 -4.930 -9.064 1.00 92.50 116 TYR A O 1
ATOM 930 N N . ASN A 1 117 ? 17.988 -6.617 -10.294 1.00 93.44 117 ASN A N 1
ATOM 931 C CA . ASN A 1 117 ? 19.382 -6.214 -10.128 1.00 93.44 117 ASN A CA 1
ATOM 932 C C . ASN A 1 117 ? 19.731 -4.953 -10.938 1.00 93.44 117 ASN A C 1
ATOM 934 O O . ASN A 1 117 ? 19.106 -4.633 -11.955 1.00 93.44 117 ASN A O 1
ATOM 938 N N . ARG A 1 118 ? 20.798 -4.269 -10.514 1.00 95.50 118 ARG A N 1
ATOM 939 C CA . ARG A 1 118 ? 21.283 -3.023 -11.126 1.00 95.50 118 ARG A CA 1
ATOM 940 C C . ARG A 1 118 ? 21.607 -3.157 -12.619 1.00 95.50 118 ARG A C 1
ATOM 942 O O . ARG A 1 118 ? 21.402 -2.209 -13.373 1.00 95.50 118 ARG A O 1
ATOM 949 N N . GLU A 1 119 ? 22.053 -4.328 -13.073 1.00 96.56 119 GLU A N 1
ATOM 950 C CA . GLU A 1 119 ? 22.313 -4.619 -14.487 1.00 96.56 119 GLU A CA 1
ATOM 951 C C . GLU A 1 119 ? 21.024 -4.548 -15.318 1.00 96.56 119 GLU A C 1
ATOM 953 O O . GLU A 1 119 ? 21.014 -3.986 -16.416 1.00 96.56 119 GLU A O 1
ATOM 958 N N . THR A 1 120 ? 19.915 -5.064 -14.782 1.00 96.56 120 THR A N 1
ATOM 959 C CA . THR A 1 120 ? 18.603 -4.984 -15.431 1.00 96.56 120 THR A CA 1
ATOM 960 C C . THR A 1 120 ? 18.061 -3.559 -15.417 1.00 96.56 120 THR A C 1
ATOM 962 O O . THR A 1 120 ? 17.544 -3.103 -16.439 1.00 96.56 120 THR A O 1
ATOM 965 N N . ILE A 1 121 ? 18.239 -2.831 -14.310 1.00 97.81 121 ILE A N 1
ATOM 966 C CA . ILE A 1 121 ? 17.848 -1.418 -14.220 1.00 97.81 121 ILE A CA 1
ATOM 967 C C . ILE A 1 121 ? 18.560 -0.583 -15.291 1.00 97.81 121 ILE A C 1
ATOM 969 O O . ILE A 1 121 ? 17.904 0.148 -16.032 1.00 97.81 121 ILE A O 1
ATOM 973 N N . VAL A 1 122 ? 19.880 -0.736 -15.452 1.00 98.12 122 VAL A N 1
ATOM 974 C CA . VAL A 1 122 ? 20.644 -0.014 -16.488 1.00 98.12 122 VAL A CA 1
ATOM 975 C C . VAL A 1 122 ? 20.214 -0.424 -17.894 1.00 98.12 122 VAL A C 1
ATOM 977 O O . VAL A 1 122 ? 20.023 0.440 -18.753 1.00 98.12 122 VAL A O 1
ATOM 980 N N . LYS A 1 123 ? 19.988 -1.722 -18.131 1.00 97.88 123 LYS A N 1
ATOM 981 C CA . LYS A 1 123 ? 19.496 -2.229 -19.419 1.00 97.88 123 LYS A CA 1
ATOM 982 C C . LYS A 1 123 ? 18.184 -1.557 -19.833 1.00 97.88 123 LYS A C 1
ATOM 984 O O . LYS A 1 123 ? 18.102 -1.079 -20.961 1.00 97.88 123 LYS A O 1
ATOM 989 N N . TYR A 1 124 ? 17.182 -1.505 -18.954 1.00 98.00 124 TYR A N 1
ATOM 990 C CA . TYR A 1 124 ? 15.893 -0.876 -19.268 1.00 98.00 124 TYR A CA 1
ATOM 991 C C . TYR A 1 124 ? 15.957 0.658 -19.239 1.00 98.00 124 TYR A C 1
ATOM 993 O O . TYR A 1 124 ? 15.327 1.299 -20.075 1.00 98.00 124 TYR A O 1
ATOM 1001 N N . GLY A 1 125 ? 16.773 1.266 -18.373 1.00 97.69 125 GLY A N 1
ATOM 1002 C CA . GLY A 1 125 ? 16.983 2.722 -18.355 1.00 97.69 125 GLY A CA 1
ATOM 1003 C C . GLY A 1 125 ? 17.592 3.270 -19.647 1.00 97.69 125 GLY A C 1
ATOM 1004 O O . GLY A 1 125 ? 17.284 4.387 -20.067 1.00 97.69 125 GLY A O 1
ATOM 1005 N N . ASN A 1 126 ? 18.395 2.462 -20.337 1.00 97.75 126 ASN A N 1
ATOM 1006 C CA . ASN A 1 126 ? 18.936 2.810 -21.650 1.00 97.75 126 ASN A CA 1
ATOM 1007 C C . ASN A 1 126 ? 17.901 2.740 -22.787 1.00 97.75 126 ASN A C 1
ATOM 1009 O O . ASN A 1 126 ? 18.167 3.280 -23.856 1.00 97.75 126 ASN A O 1
ATOM 1013 N N . LEU A 1 127 ? 16.740 2.110 -22.571 1.00 97.56 127 LEU A N 1
ATOM 1014 C CA . LEU A 1 127 ? 15.638 2.067 -23.542 1.00 97.56 127 LEU A CA 1
ATOM 1015 C C . LEU A 1 127 ? 14.686 3.264 -23.415 1.00 97.56 127 LEU A C 1
ATOM 1017 O O . LEU A 1 127 ? 13.864 3.481 -24.300 1.00 97.56 127 LEU A O 1
ATOM 1021 N N . VAL A 1 128 ? 14.776 4.034 -22.326 1.00 97.31 128 VAL A N 1
ATOM 1022 C CA . VAL A 1 128 ? 13.886 5.177 -22.088 1.00 97.31 128 VAL A CA 1
ATOM 1023 C C . VAL A 1 128 ? 14.164 6.279 -23.107 1.00 97.31 128 VAL A C 1
ATOM 1025 O O . VAL A 1 128 ? 15.289 6.776 -23.211 1.00 97.31 128 VAL A O 1
ATOM 1028 N N . ASP A 1 129 ? 13.121 6.680 -23.826 1.00 95.75 129 ASP A N 1
ATOM 1029 C CA . ASP A 1 129 ? 13.173 7.781 -24.784 1.00 95.75 129 ASP A CA 1
ATOM 1030 C C . ASP A 1 129 ? 13.469 9.121 -24.088 1.00 95.75 129 ASP A C 1
ATOM 1032 O O . ASP A 1 129 ? 12.926 9.407 -23.020 1.00 95.75 129 ASP A O 1
ATOM 1036 N N . GLU A 1 130 ? 14.319 9.958 -24.687 1.00 95.88 130 GLU A N 1
ATOM 1037 C CA . GLU A 1 130 ? 14.753 11.234 -24.092 1.00 95.88 130 GLU A CA 1
ATOM 1038 C C . GLU A 1 130 ? 13.627 12.273 -23.987 1.00 95.88 130 GLU A C 1
ATOM 1040 O O . GLU A 1 130 ? 13.695 13.178 -23.155 1.00 95.88 130 GLU A O 1
ATOM 1045 N N . SER A 1 131 ? 12.563 12.127 -24.782 1.00 94.25 131 SER A N 1
ATOM 1046 C CA . SER A 1 131 ? 11.353 12.950 -24.688 1.00 94.25 131 SER A CA 1
ATOM 1047 C C . SER A 1 131 ? 10.398 12.507 -23.571 1.00 94.25 131 SER A C 1
ATOM 1049 O O . SER A 1 131 ? 9.446 13.225 -23.257 1.00 94.25 131 SER A O 1
ATOM 1051 N N . SER A 1 132 ? 10.637 11.346 -22.951 1.00 94.81 132 SER A N 1
ATOM 1052 C CA . SER A 1 132 ? 9.782 10.796 -21.898 1.00 94.81 132 SER A CA 1
ATOM 1053 C C . SER A 1 132 ? 9.889 11.574 -20.583 1.00 94.81 132 SER A C 1
ATOM 1055 O O . SER A 1 132 ? 10.941 12.090 -20.194 1.00 94.81 132 SER A O 1
ATOM 1057 N N . GLU A 1 133 ? 8.802 11.586 -19.814 1.00 95.50 133 GLU A N 1
ATOM 1058 C CA . GLU A 1 133 ? 8.814 12.098 -18.439 1.00 95.50 133 GLU A CA 1
ATOM 1059 C C . GLU A 1 133 ? 9.698 11.255 -17.520 1.00 95.50 133 GLU A C 1
ATOM 1061 O O . GLU A 1 133 ? 10.344 11.799 -16.630 1.00 95.50 133 GLU A O 1
ATOM 1066 N N . LEU A 1 134 ? 9.821 9.952 -17.802 1.00 96.19 134 LEU A N 1
ATOM 1067 C CA . LEU A 1 134 ? 10.772 9.066 -17.124 1.00 96.19 134 LEU A CA 1
ATOM 1068 C C . LEU A 1 134 ? 12.232 9.482 -17.346 1.00 96.19 134 LEU A C 1
ATOM 1070 O O . LEU A 1 134 ? 13.088 9.092 -16.552 1.00 96.19 134 LEU A O 1
ATOM 1074 N N . PHE A 1 135 ? 12.522 10.245 -18.405 1.00 96.69 135 PHE A N 1
ATOM 1075 C CA . PHE A 1 135 ? 13.851 10.794 -18.655 1.00 96.69 135 PHE A CA 1
ATOM 1076 C C . PHE A 1 135 ? 14.063 12.134 -17.947 1.00 96.69 135 PHE A C 1
ATOM 1078 O O . PHE A 1 135 ? 15.116 12.387 -17.367 1.00 96.69 135 PHE A O 1
ATOM 1085 N N . THR A 1 136 ? 13.056 13.002 -18.009 1.00 94.69 136 THR A N 1
ATOM 1086 C CA . THR A 1 136 ? 13.192 14.426 -17.670 1.00 94.69 136 THR A CA 1
ATOM 1087 C C . THR A 1 136 ? 12.801 14.778 -16.239 1.00 94.69 136 THR A C 1
ATOM 1089 O O . THR A 1 136 ? 13.165 15.856 -15.769 1.00 94.69 136 THR A O 1
ATOM 1092 N N . LYS A 1 137 ? 12.062 13.911 -15.540 1.00 96.00 137 LYS A N 1
ATOM 1093 C CA . LYS A 1 137 ? 11.534 14.180 -14.199 1.00 96.00 137 LYS A CA 1
ATOM 1094 C C . LYS A 1 137 ? 11.826 13.053 -13.227 1.00 96.00 137 LYS A C 1
ATOM 1096 O O . LYS A 1 137 ? 11.853 11.887 -13.606 1.00 96.00 137 LYS A O 1
ATOM 1101 N N . GLU A 1 138 ? 11.970 13.391 -11.952 1.00 96.31 138 GLU A N 1
ATOM 1102 C CA . GLU A 1 138 ? 11.998 12.392 -10.890 1.00 96.31 138 GLU A CA 1
ATOM 1103 C C . GLU A 1 138 ? 10.611 11.759 -10.715 1.00 96.31 138 GLU A C 1
ATOM 1105 O O . GLU A 1 138 ? 9.614 12.445 -10.482 1.00 96.31 138 GLU A O 1
ATOM 1110 N N . LEU A 1 139 ? 10.545 10.434 -10.838 1.00 97.12 139 LEU A N 1
ATOM 1111 C CA . LEU A 1 139 ? 9.364 9.636 -10.532 1.00 97.12 139 LEU A CA 1
ATOM 1112 C C . LEU A 1 139 ? 9.280 9.471 -9.017 1.00 97.12 139 LEU A C 1
ATOM 1114 O O . LEU A 1 139 ? 10.233 8.993 -8.423 1.00 97.12 139 LEU A O 1
ATOM 1118 N N . LEU A 1 140 ? 8.168 9.827 -8.380 1.00 95.06 140 LEU A N 1
ATOM 1119 C CA . LEU A 1 140 ? 7.971 9.722 -6.931 1.00 95.06 140 LEU A CA 1
ATOM 1120 C C . LEU A 1 140 ? 7.299 8.406 -6.539 1.00 95.06 140 LEU A C 1
ATOM 1122 O O . LEU A 1 140 ? 7.782 7.731 -5.632 1.00 95.06 140 LEU A O 1
ATOM 1126 N N . SER A 1 141 ? 6.222 8.026 -7.230 1.00 93.81 141 SER A N 1
ATOM 1127 C CA . SER A 1 141 ? 5.465 6.806 -6.939 1.00 93.81 141 SER A CA 1
ATOM 1128 C C . SER A 1 141 ? 4.813 6.197 -8.180 1.00 93.81 141 SER A C 1
ATOM 1130 O O . SER A 1 141 ? 4.652 6.845 -9.218 1.00 93.81 141 SER A O 1
ATOM 1132 N N . VAL A 1 142 ? 4.459 4.917 -8.055 1.00 95.75 142 VAL A N 1
ATOM 1133 C CA . VAL A 1 142 ? 3.912 4.077 -9.122 1.00 95.75 142 VAL A CA 1
ATOM 1134 C C . VAL A 1 142 ? 2.717 3.312 -8.567 1.00 95.75 142 VAL A C 1
ATOM 1136 O O . VAL A 1 142 ? 2.847 2.631 -7.550 1.00 95.75 142 VAL A O 1
ATOM 1139 N N . VAL A 1 143 ? 1.560 3.417 -9.219 1.00 95.56 143 VAL A N 1
ATOM 1140 C CA . VAL A 1 143 ? 0.305 2.831 -8.730 1.00 95.56 143 VAL A CA 1
ATOM 1141 C C . VAL A 1 143 ? -0.364 2.003 -9.833 1.00 95.56 143 VAL A C 1
ATOM 1143 O O . VAL A 1 143 ? -0.744 2.562 -10.866 1.00 95.56 143 VAL A O 1
ATOM 1146 N N . PRO A 1 144 ? -0.526 0.680 -9.652 1.00 96.44 144 PRO A N 1
ATOM 1147 C CA . PRO A 1 144 ? -1.221 -0.165 -10.614 1.00 96.44 144 PRO A CA 1
ATOM 1148 C C . PRO A 1 144 ? -2.736 0.038 -10.534 1.00 96.44 144 PRO A C 1
ATOM 1150 O O . PRO A 1 144 ? -3.312 0.244 -9.462 1.00 96.44 144 PRO A O 1
ATOM 1153 N N . MET A 1 145 ? -3.394 -0.035 -11.687 1.00 97.88 145 MET A N 1
ATOM 1154 C CA . MET A 1 145 ? -4.820 0.234 -11.822 1.00 97.88 145 MET A CA 1
ATOM 1155 C C . MET A 1 145 ? -5.510 -0.760 -12.754 1.00 97.88 145 MET A C 1
ATOM 1157 O O . MET A 1 145 ? -4.937 -1.242 -13.737 1.00 97.88 145 MET A O 1
ATOM 1161 N N . LYS A 1 146 ? -6.793 -0.981 -12.480 1.00 97.44 146 LYS A N 1
ATOM 1162 C CA . LYS A 1 146 ? -7.762 -1.555 -13.410 1.00 97.44 146 LYS A CA 1
ATOM 1163 C C . LYS A 1 146 ? -8.635 -0.419 -13.918 1.00 97.44 146 LYS A C 1
ATOM 1165 O O . LYS A 1 146 ? -9.454 0.135 -13.189 1.00 97.44 146 LYS A O 1
ATOM 1170 N N . ASN A 1 147 ? -8.473 -0.055 -15.180 1.00 96.19 147 ASN A N 1
ATOM 1171 C CA . ASN A 1 147 ? -9.119 1.094 -15.804 1.00 96.19 147 ASN A CA 1
ATOM 1172 C C . ASN A 1 147 ? -8.809 2.406 -15.065 1.00 96.19 147 ASN A C 1
ATOM 1174 O O . ASN A 1 147 ? -7.789 3.026 -15.346 1.00 96.19 147 ASN A O 1
ATOM 1178 N N . ASN A 1 148 ? -9.686 2.841 -14.162 1.00 94.69 148 ASN A N 1
ATOM 1179 C CA . ASN A 1 148 ? -9.528 4.065 -13.374 1.00 94.69 148 ASN A CA 1
ATOM 1180 C C . ASN A 1 148 ? -9.518 3.779 -11.861 1.00 94.69 148 ASN A C 1
ATOM 1182 O O . ASN A 1 148 ? -9.527 4.711 -11.063 1.00 94.69 148 ASN A O 1
ATOM 1186 N N . GLU A 1 149 ? -9.520 2.505 -11.467 1.00 95.25 149 GLU A N 1
ATOM 1187 C CA . GLU A 1 149 ? -9.544 2.074 -10.073 1.00 95.25 149 GLU A CA 1
ATOM 1188 C C . GLU A 1 149 ? -8.164 1.585 -9.649 1.00 95.25 149 GLU A C 1
ATOM 1190 O O . GLU A 1 149 ? -7.538 0.772 -10.333 1.00 95.25 149 GLU A O 1
ATOM 1195 N N . VAL A 1 150 ? -7.696 2.079 -8.504 1.00 93.75 150 VAL A N 1
ATOM 1196 C CA . VAL A 1 150 ? -6.436 1.643 -7.898 1.00 93.75 150 VAL A CA 1
ATOM 1197 C C . VAL A 1 150 ? -6.573 0.208 -7.406 1.00 93.75 150 VAL A C 1
ATOM 1199 O O . VAL A 1 150 ? -7.512 -0.125 -6.682 1.00 93.75 150 VAL A O 1
ATOM 1202 N N . ILE A 1 151 ? -5.601 -0.628 -7.761 1.00 91.50 151 ILE A N 1
ATOM 1203 C CA . ILE A 1 151 ? -5.518 -2.004 -7.283 1.00 91.50 151 ILE A CA 1
ATOM 1204 C C . ILE A 1 151 ? -4.492 -2.078 -6.159 1.00 91.50 151 ILE A C 1
ATOM 1206 O O . ILE A 1 151 ? -3.315 -1.791 -6.354 1.00 91.50 151 ILE A O 1
ATOM 1210 N N . THR A 1 152 ? -4.951 -2.487 -4.978 1.00 84.62 152 THR A N 1
ATOM 1211 C CA . THR A 1 152 ? -4.094 -2.695 -3.802 1.00 84.62 152 THR A CA 1
ATOM 1212 C C . THR A 1 152 ? -3.758 -4.167 -3.581 1.00 84.62 152 THR A C 1
ATOM 1214 O O . THR A 1 152 ? -2.628 -4.487 -3.240 1.00 84.62 152 THR A O 1
ATOM 1217 N N . ASP A 1 153 ? -4.703 -5.075 -3.845 1.00 86.56 153 ASP A N 1
ATOM 1218 C CA . ASP A 1 153 ? -4.471 -6.521 -3.781 1.00 86.56 153 ASP A CA 1
ATOM 1219 C C . ASP A 1 153 ? -3.963 -7.038 -5.134 1.00 86.56 153 ASP A C 1
ATOM 1221 O O . ASP A 1 153 ? -4.740 -7.441 -6.011 1.00 86.56 153 ASP A O 1
ATOM 1225 N N . ILE A 1 154 ? -2.642 -6.984 -5.313 1.00 89.75 154 ILE A N 1
ATOM 1226 C CA . ILE A 1 154 ? -1.967 -7.468 -6.523 1.00 89.75 154 ILE A CA 1
ATOM 1227 C C . ILE A 1 154 ? -2.145 -8.978 -6.682 1.00 89.75 154 ILE A C 1
ATOM 1229 O O . ILE A 1 154 ? -2.363 -9.447 -7.795 1.00 89.75 154 ILE A O 1
ATOM 1233 N N . ASN A 1 155 ? -2.101 -9.743 -5.589 1.00 86.50 155 ASN A N 1
ATOM 1234 C CA . ASN A 1 155 ? -2.208 -11.202 -5.628 1.00 86.50 155 ASN A CA 1
ATOM 1235 C C . ASN A 1 155 ? -3.506 -11.660 -6.291 1.00 86.50 155 ASN A C 1
ATOM 1237 O O . ASN A 1 155 ? -3.482 -12.488 -7.206 1.00 86.50 155 ASN A O 1
ATOM 1241 N N . LYS A 1 156 ? -4.624 -11.073 -5.866 1.00 88.50 156 LYS A N 1
ATOM 1242 C CA . LYS A 1 156 ? -5.960 -11.390 -6.372 1.00 88.50 156 LYS A CA 1
ATOM 1243 C C . LYS A 1 156 ? -6.215 -10.855 -7.780 1.00 88.50 156 LYS A C 1
ATOM 1245 O O . LYS A 1 156 ? -6.876 -11.524 -8.566 1.00 88.50 156 LYS A O 1
ATOM 1250 N N . ASN A 1 157 ? -5.703 -9.665 -8.105 1.00 92.62 157 ASN A N 1
ATOM 1251 C CA . ASN A 1 157 ? -6.120 -8.919 -9.300 1.00 92.62 157 ASN A CA 1
ATOM 1252 C C . ASN A 1 157 ? -5.027 -8.774 -10.373 1.00 92.62 157 ASN A C 1
ATOM 1254 O O . ASN A 1 157 ? -5.216 -8.019 -11.325 1.00 92.62 157 ASN A O 1
ATOM 1258 N N . LYS A 1 158 ? -3.890 -9.477 -10.261 1.00 94.25 158 LYS A N 1
ATOM 1259 C CA . LYS A 1 158 ? -2.740 -9.323 -11.177 1.00 94.25 158 LYS A CA 1
ATOM 1260 C C . LYS A 1 158 ? -3.080 -9.404 -12.668 1.00 94.25 158 LYS A C 1
ATOM 1262 O O . LYS A 1 158 ? -2.510 -8.684 -13.472 1.00 94.25 158 LYS A O 1
ATOM 1267 N N . GLN A 1 159 ? -4.034 -10.242 -13.058 1.00 96.25 159 GLN A N 1
ATOM 1268 C CA . GLN A 1 159 ? -4.413 -10.378 -14.471 1.00 96.25 159 GLN A CA 1
ATOM 1269 C C . GLN A 1 159 ? -5.352 -9.267 -14.962 1.00 96.25 159 GLN A C 1
ATOM 1271 O O . GLN A 1 159 ? -5.519 -9.091 -16.164 1.00 96.25 159 GLN A O 1
ATOM 1276 N N . GLU A 1 160 ? -5.974 -8.523 -14.048 1.00 97.12 160 GLU A N 1
ATOM 1277 C CA . GLU A 1 160 ? -6.939 -7.468 -14.368 1.00 97.12 160 GLU A CA 1
ATOM 1278 C C . GLU A 1 160 ? -6.306 -6.071 -14.402 1.00 97.12 160 GLU A C 1
ATOM 1280 O O . GLU A 1 160 ? -6.927 -5.121 -14.885 1.00 97.12 160 GLU A O 1
ATOM 1285 N N . ILE A 1 161 ? -5.083 -5.934 -13.884 1.00 98.00 161 ILE A N 1
ATOM 1286 C CA . ILE A 1 161 ? -4.312 -4.694 -13.936 1.00 98.00 161 ILE A CA 1
ATOM 1287 C C . ILE A 1 161 ? -3.951 -4.403 -15.397 1.00 98.00 161 ILE A C 1
ATOM 1289 O O . ILE A 1 161 ? -3.272 -5.191 -16.055 1.00 98.00 161 ILE A O 1
ATOM 1293 N N . ASN A 1 162 ? -4.397 -3.249 -15.891 1.00 98.06 162 ASN A N 1
ATOM 1294 C CA . ASN A 1 162 ? -4.217 -2.835 -17.284 1.00 98.06 162 ASN A CA 1
ATOM 1295 C C . ASN A 1 162 ? -3.707 -1.394 -17.445 1.00 98.06 162 ASN A C 1
ATOM 1297 O O . ASN A 1 162 ? -3.405 -0.965 -18.560 1.00 98.06 162 ASN A O 1
ATOM 1301 N N . LYS A 1 163 ? -3.589 -0.636 -16.347 1.00 98.38 163 LYS A N 1
ATOM 1302 C CA . LYS A 1 163 ? -3.010 0.708 -16.352 1.00 98.38 163 LYS A CA 1
ATOM 1303 C C . LYS A 1 163 ? -2.022 0.916 -15.212 1.00 98.38 163 LYS A C 1
ATOM 1305 O O . LYS A 1 163 ? -2.112 0.281 -14.165 1.00 98.38 163 LYS A O 1
ATOM 1310 N N . LEU A 1 164 ? -1.106 1.853 -15.418 1.00 98.19 164 LEU A N 1
ATOM 1311 C CA . LEU A 1 164 ? -0.089 2.257 -14.456 1.00 98.19 164 LEU A CA 1
ATOM 1312 C C . LEU A 1 164 ? -0.088 3.776 -14.313 1.00 98.19 164 LEU A C 1
ATOM 1314 O O . LEU A 1 164 ? 0.163 4.484 -15.286 1.00 98.19 164 LEU A O 1
ATOM 1318 N N . LEU A 1 165 ? -0.374 4.278 -13.115 1.00 98.06 165 LEU A N 1
ATOM 1319 C CA . LEU A 1 165 ? -0.269 5.695 -12.787 1.00 98.06 165 LEU A CA 1
ATOM 1320 C C . LEU A 1 165 ? 1.137 5.987 -12.258 1.00 98.06 165 LEU A C 1
ATOM 1322 O O . LEU A 1 165 ? 1.551 5.446 -11.234 1.00 98.06 165 LEU A O 1
ATOM 1326 N N . LEU A 1 166 ? 1.848 6.861 -12.955 1.00 97.88 166 LEU A N 1
ATOM 1327 C CA . LEU A 1 166 ? 3.137 7.409 -12.561 1.00 97.88 166 LEU A CA 1
ATOM 1328 C C . LEU A 1 166 ? 2.923 8.804 -11.985 1.00 97.88 166 LEU A C 1
ATOM 1330 O O . LEU A 1 166 ? 2.308 9.642 -12.644 1.00 97.88 166 LEU A O 1
ATOM 1334 N N . HIS A 1 167 ? 3.440 9.060 -10.787 1.00 97.62 167 HIS A N 1
ATOM 1335 C CA . HIS A 1 167 ? 3.422 10.381 -10.163 1.00 97.62 167 HIS A CA 1
ATOM 1336 C C . HIS A 1 167 ? 4.844 10.928 -10.078 1.00 97.62 167 HIS A C 1
ATOM 1338 O O . HIS A 1 167 ? 5.708 10.311 -9.461 1.00 97.62 167 HIS A O 1
ATOM 1344 N N . PHE A 1 168 ? 5.079 12.081 -10.692 1.00 97.31 168 PHE A N 1
ATOM 1345 C CA . PHE A 1 168 ? 6.376 12.738 -10.798 1.00 97.31 168 PHE A CA 1
ATOM 1346 C C . PHE A 1 168 ? 6.459 13.980 -9.914 1.00 97.31 168 PHE A C 1
ATOM 1348 O O . PHE A 1 168 ? 5.449 14.587 -9.546 1.00 97.31 168 PHE A O 1
ATOM 1355 N N . GLU A 1 169 ? 7.687 14.421 -9.662 1.00 95.75 169 GLU A N 1
ATOM 1356 C CA . GLU A 1 169 ? 7.958 15.701 -9.025 1.00 95.75 169 GLU A CA 1
ATOM 1357 C C . GLU A 1 169 ? 7.272 16.871 -9.769 1.00 95.75 169 GLU A C 1
ATOM 1359 O O . GLU A 1 169 ? 7.184 16.938 -11.009 1.00 95.75 169 GLU A O 1
ATOM 1364 N N . GLY A 1 170 ? 6.754 17.815 -8.980 1.00 92.88 170 GLY A N 1
ATOM 1365 C CA . GLY A 1 170 ? 5.996 18.961 -9.475 1.00 92.88 170 GLY A CA 1
ATOM 1366 C C . GLY A 1 170 ? 4.538 18.635 -9.805 1.00 92.88 170 GLY A C 1
ATOM 1367 O O . GLY A 1 170 ? 3.993 19.229 -10.734 1.00 92.88 170 GLY A O 1
ATOM 1368 N N . ASN A 1 171 ? 3.921 17.697 -9.070 1.00 89.81 171 ASN A N 1
ATOM 1369 C CA . ASN A 1 171 ? 2.501 17.317 -9.160 1.00 89.81 171 ASN A CA 1
ATOM 1370 C C . ASN A 1 171 ? 2.058 16.876 -10.563 1.00 89.81 171 ASN A C 1
ATOM 1372 O O . ASN A 1 171 ? 0.907 17.074 -10.960 1.00 89.81 171 ASN A O 1
ATOM 1376 N N . LYS A 1 172 ? 2.975 16.301 -11.343 1.00 94.19 172 LYS A N 1
ATOM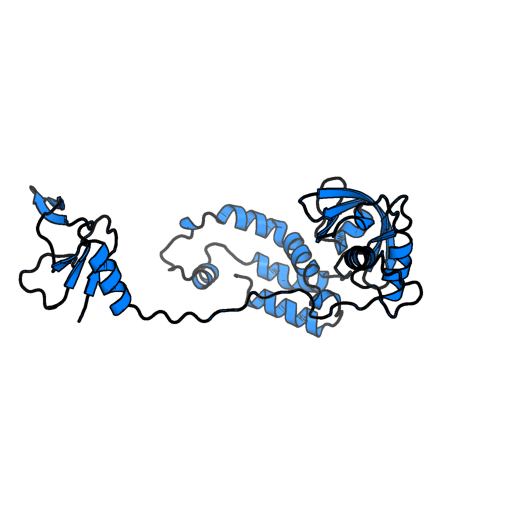 1377 C CA . LYS A 1 172 ? 2.677 15.816 -12.690 1.00 94.19 172 LYS A CA 1
ATOM 1378 C C . LYS A 1 172 ? 2.396 14.323 -12.632 1.00 94.19 172 LYS A C 1
ATOM 1380 O O . LYS A 1 172 ? 3.076 13.599 -11.918 1.00 94.19 172 LYS A O 1
ATOM 1385 N N . SER A 1 173 ? 1.390 13.867 -13.369 1.00 96.38 173 SER A N 1
ATOM 1386 C CA . SER A 1 173 ? 1.033 12.452 -13.421 1.00 96.38 173 SER A CA 1
ATOM 1387 C C . SER A 1 173 ? 0.860 11.980 -14.855 1.00 96.38 173 SER A C 1
ATOM 1389 O O . SER A 1 173 ? 0.364 12.727 -15.699 1.00 96.38 173 SER A O 1
ATOM 1391 N N . GLN A 1 174 ? 1.223 10.729 -15.110 1.00 96.38 174 GLN A N 1
ATOM 1392 C CA . GLN A 1 174 ? 1.055 10.069 -16.398 1.00 96.38 174 GLN A CA 1
ATOM 1393 C C . GLN A 1 174 ? 0.399 8.709 -16.187 1.00 96.38 174 GLN A C 1
ATOM 1395 O O . GLN A 1 174 ? 0.773 7.972 -15.282 1.00 96.38 174 GLN A O 1
ATOM 1400 N N . VAL A 1 175 ? -0.563 8.361 -17.039 1.00 97.75 175 VAL A N 1
ATOM 1401 C CA . VAL A 1 175 ? -1.158 7.022 -17.055 1.00 97.75 175 VAL A CA 1
ATOM 1402 C C . VAL A 1 175 ? -0.648 6.275 -18.278 1.00 97.75 175 VAL A C 1
ATOM 1404 O O . VAL A 1 175 ? -0.761 6.772 -19.398 1.00 97.75 175 VAL A O 1
ATOM 1407 N N . LEU A 1 176 ? -0.095 5.088 -18.059 1.00 97.50 176 LEU A N 1
ATOM 1408 C CA . LEU A 1 176 ? 0.380 4.184 -19.100 1.00 97.50 176 LEU A CA 1
ATOM 1409 C C . LEU A 1 176 ? -0.539 2.969 -19.202 1.00 97.50 176 LEU A C 1
ATOM 1411 O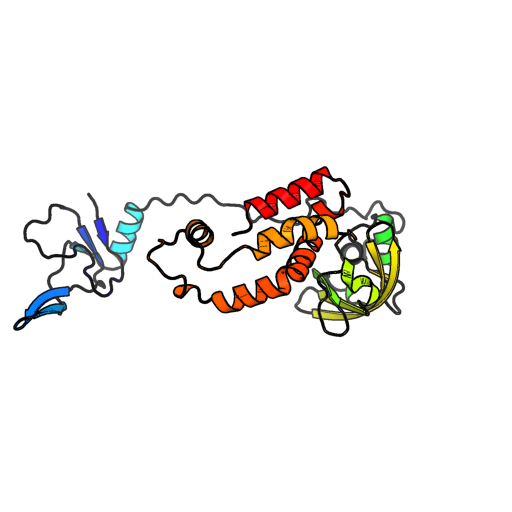 O . LEU A 1 176 ? -1.059 2.504 -18.188 1.00 97.50 176 LEU A O 1
ATOM 1415 N N . ASN A 1 177 ? -0.696 2.434 -20.410 1.00 98.31 177 ASN A N 1
ATOM 1416 C CA . ASN A 1 177 ? -1.278 1.110 -20.596 1.00 98.31 177 ASN A CA 1
ATOM 1417 C C . ASN A 1 177 ? -0.210 0.050 -20.335 1.00 98.31 177 ASN A C 1
ATOM 1419 O O . ASN A 1 177 ? 0.936 0.178 -20.786 1.00 98.31 177 ASN A O 1
ATOM 1423 N N . ILE A 1 178 ? -0.601 -0.996 -19.618 1.00 98.44 178 ILE A N 1
ATOM 1424 C CA . ILE A 1 178 ? 0.254 -2.139 -19.321 1.00 98.44 178 ILE A CA 1
ATOM 1425 C C . ILE A 1 178 ? -0.509 -3.434 -19.577 1.00 98.44 178 ILE A C 1
ATOM 1427 O O . ILE A 1 178 ? -1.728 -3.483 -19.431 1.00 98.44 178 ILE A O 1
ATOM 1431 N N . ALA A 1 179 ? 0.210 -4.491 -19.938 1.00 98.19 179 ALA A N 1
ATOM 1432 C CA . ALA A 1 179 ? -0.367 -5.811 -20.156 1.00 98.19 179 ALA A CA 1
ATOM 1433 C C . ALA A 1 179 ? 0.322 -6.840 -19.262 1.00 98.19 179 ALA A C 1
ATOM 1435 O O . ALA A 1 179 ? 1.554 -6.877 -19.200 1.00 98.19 179 ALA A O 1
ATOM 1436 N N . TYR A 1 180 ? -0.471 -7.667 -18.575 1.00 98.12 180 TYR A N 1
ATOM 1437 C CA . TYR A 1 180 ? 0.050 -8.784 -17.790 1.00 98.12 180 TYR A CA 1
ATOM 1438 C C . TYR A 1 180 ? 0.802 -9.754 -18.703 1.00 98.12 180 TYR A C 1
ATOM 1440 O O . TYR A 1 180 ? 0.300 -10.153 -19.756 1.00 98.12 180 TYR A O 1
ATOM 1448 N N . LYS A 1 181 ? 2.011 -10.128 -18.291 1.00 96.94 181 LYS A N 1
ATOM 1449 C CA . LYS A 1 181 ? 2.908 -10.974 -19.074 1.00 96.94 181 LYS A CA 1
ATOM 1450 C C . LYS A 1 181 ? 2.987 -12.376 -18.480 1.00 96.94 181 LYS A C 1
ATOM 1452 O O . LYS A 1 181 ? 2.589 -13.342 -19.125 1.00 96.94 181 LYS A O 1
ATOM 1457 N N . ASN A 1 182 ? 3.500 -12.486 -17.260 1.00 96.38 182 ASN A N 1
ATOM 1458 C CA . ASN A 1 182 ? 3.630 -13.734 -16.515 1.00 96.38 182 ASN A CA 1
ATOM 1459 C C . ASN A 1 182 ? 3.994 -13.442 -15.056 1.00 96.38 182 ASN A C 1
ATOM 1461 O O . ASN A 1 182 ? 4.358 -12.323 -14.702 1.00 96.38 182 ASN A O 1
ATOM 1465 N N . ASP A 1 183 ? 3.967 -14.482 -14.228 1.00 94.62 183 ASP A N 1
ATOM 1466 C CA . ASP A 1 183 ? 4.657 -14.459 -12.944 1.00 94.62 183 ASP A CA 1
ATOM 1467 C C . ASP A 1 183 ? 6.126 -14.849 -13.171 1.00 94.62 183 ASP A C 1
ATOM 1469 O O . ASP A 1 183 ? 6.426 -15.819 -13.877 1.00 94.62 183 ASP A O 1
ATOM 1473 N N . PHE A 1 184 ? 7.052 -14.088 -12.595 1.00 89.25 184 PHE A N 1
ATOM 1474 C CA . PHE A 1 184 ? 8.478 -14.391 -12.579 1.00 89.25 184 PHE A CA 1
ATOM 1475 C C . PHE A 1 184 ? 8.920 -14.556 -11.128 1.00 89.25 184 PHE A C 1
ATOM 1477 O O . PHE A 1 184 ? 8.918 -13.603 -10.355 1.00 89.25 184 PHE A O 1
ATOM 1484 N N . SER A 1 185 ? 9.275 -15.780 -10.726 1.00 87.88 185 SER A N 1
ATOM 1485 C CA . SER A 1 185 ? 9.482 -16.108 -9.309 1.00 87.88 185 SER A CA 1
ATOM 1486 C C . SER A 1 185 ? 8.238 -15.732 -8.480 1.00 87.88 185 SER A C 1
ATOM 1488 O O . SER A 1 185 ? 7.158 -16.259 -8.736 1.00 87.88 185 SER A O 1
ATOM 1490 N N . LYS A 1 186 ? 8.367 -14.814 -7.517 1.00 88.06 186 LYS A N 1
ATOM 1491 C CA . LYS A 1 186 ? 7.273 -14.279 -6.700 1.00 88.06 186 LYS A CA 1
ATOM 1492 C C . LYS A 1 186 ? 6.847 -12.868 -7.119 1.00 88.06 186 LYS A C 1
ATOM 1494 O O . LYS A 1 186 ? 6.339 -12.138 -6.286 1.00 88.06 186 LYS A O 1
ATOM 1499 N N . VAL A 1 187 ? 7.050 -12.428 -8.358 1.00 90.94 187 VAL A N 1
ATOM 1500 C CA . VAL A 1 187 ? 6.559 -11.113 -8.818 1.00 90.94 187 VAL A CA 1
ATOM 1501 C C . VAL A 1 187 ? 5.678 -11.251 -10.051 1.00 90.94 187 VAL A C 1
ATOM 1503 O O . VAL A 1 187 ? 5.938 -12.085 -10.914 1.00 90.94 187 VAL A O 1
ATOM 1506 N N . ALA A 1 188 ? 4.632 -10.428 -10.136 1.00 95.25 188 ALA A N 1
ATOM 1507 C CA . ALA A 1 188 ? 3.843 -10.284 -11.356 1.00 95.25 188 ALA A CA 1
ATOM 1508 C C . ALA A 1 188 ? 4.549 -9.310 -12.310 1.00 95.25 188 ALA A C 1
ATOM 1510 O O . ALA A 1 188 ? 4.865 -8.185 -11.914 1.00 95.25 188 ALA A O 1
ATOM 1511 N N . GLU A 1 189 ? 4.769 -9.722 -13.558 1.00 97.44 189 GLU A N 1
ATOM 1512 C CA . GLU A 1 189 ? 5.364 -8.885 -14.599 1.00 97.44 189 GLU A CA 1
ATOM 1513 C C . GLU A 1 189 ? 4.326 -8.325 -15.558 1.00 97.44 189 GLU A C 1
ATOM 1515 O O . GLU A 1 189 ? 3.438 -9.035 -16.039 1.00 97.44 189 GLU A O 1
ATOM 1520 N N . TYR A 1 190 ? 4.530 -7.063 -15.926 1.00 98.44 190 TYR A N 1
ATOM 1521 C CA . TYR A 1 190 ? 3.744 -6.371 -16.932 1.00 98.44 190 TYR A CA 1
ATOM 1522 C C . TYR A 1 190 ? 4.659 -5.744 -17.976 1.00 98.44 190 TYR A C 1
ATOM 1524 O O . TYR A 1 190 ? 5.703 -5.178 -17.644 1.00 98.44 190 TYR A O 1
ATOM 1532 N N . SER A 1 191 ? 4.254 -5.801 -19.241 1.00 98.00 191 SER A N 1
ATOM 1533 C CA . SER A 1 191 ? 4.866 -4.995 -20.296 1.00 98.00 191 SER A CA 1
ATOM 1534 C C . SER A 1 191 ? 4.202 -3.626 -20.359 1.00 98.00 191 SER A C 1
ATOM 1536 O O . SER A 1 191 ? 2.975 -3.551 -20.440 1.00 98.00 191 SER A O 1
ATOM 1538 N N . ILE A 1 192 ? 5.000 -2.560 -20.386 1.00 97.94 192 ILE A N 1
ATOM 1539 C CA . ILE A 1 192 ? 4.527 -1.206 -20.680 1.00 97.94 192 ILE A CA 1
ATOM 1540 C C . ILE A 1 192 ? 4.411 -1.063 -22.199 1.00 97.94 192 ILE A C 1
ATOM 1542 O O . ILE A 1 192 ? 5.403 -1.210 -22.922 1.00 97.94 192 ILE A O 1
ATOM 1546 N N . GLU A 1 193 ? 3.198 -0.801 -22.688 1.00 93.62 193 GLU A N 1
ATOM 1547 C CA . GLU A 1 193 ? 2.922 -0.759 -24.125 1.00 93.62 193 GLU A CA 1
ATOM 1548 C C . GLU A 1 193 ? 3.780 0.300 -24.838 1.00 93.62 193 GLU A C 1
ATOM 1550 O O . GLU A 1 193 ? 4.016 1.392 -24.319 1.00 93.62 193 GLU A O 1
ATOM 1555 N N . TYR A 1 194 ? 4.243 -0.027 -26.049 1.00 89.75 194 TYR A N 1
ATOM 1556 C CA . TYR A 1 194 ? 5.008 0.845 -26.960 1.00 89.75 194 TYR A CA 1
ATOM 1557 C C . TYR A 1 194 ? 6.387 1.331 -26.478 1.00 89.75 194 TYR A C 1
ATOM 1559 O O . TYR A 1 194 ? 7.109 1.929 -27.269 1.00 89.75 194 TYR A O 1
ATOM 1567 N N . GLN A 1 195 ? 6.788 1.056 -25.233 1.00 89.44 195 GLN A N 1
ATOM 1568 C CA . GLN A 1 195 ? 8.065 1.530 -24.671 1.00 89.44 195 GLN A CA 1
ATOM 1569 C C . GLN A 1 195 ? 9.124 0.428 -24.540 1.00 89.44 195 GLN A C 1
ATOM 1571 O O . GLN A 1 195 ? 10.289 0.717 -24.289 1.00 89.44 195 GLN A O 1
ATOM 1576 N N . GLY A 1 196 ? 8.735 -0.847 -24.670 1.00 92.75 196 GLY A N 1
ATOM 1577 C CA . GLY A 1 196 ? 9.647 -1.976 -24.445 1.00 92.75 196 GLY A CA 1
ATOM 1578 C C . GLY A 1 196 ? 10.152 -2.075 -22.999 1.00 92.75 196 GLY A C 1
ATOM 1579 O O . GLY A 1 196 ? 11.147 -2.751 -22.744 1.00 92.75 196 GLY A O 1
ATOM 1580 N N . LEU A 1 197 ? 9.481 -1.397 -22.062 1.00 97.31 197 LEU A N 1
ATOM 1581 C CA . LEU A 1 197 ? 9.796 -1.398 -20.637 1.00 97.31 197 LEU A CA 1
ATOM 1582 C C . LEU A 1 197 ? 8.961 -2.445 -19.891 1.00 97.31 197 LEU A C 1
ATOM 1584 O O . LEU A 1 197 ? 7.893 -2.864 -20.349 1.00 97.31 197 LEU A O 1
ATOM 1588 N N . LEU A 1 198 ? 9.450 -2.839 -18.718 1.00 97.19 198 LEU A N 1
ATOM 1589 C CA . LEU A 1 198 ? 8.741 -3.707 -17.785 1.00 97.19 198 LEU A CA 1
ATOM 1590 C C . LEU A 1 198 ? 8.305 -2.931 -16.544 1.00 97.19 198 LEU A C 1
ATOM 1592 O O . LEU A 1 198 ? 8.936 -1.952 -16.148 1.00 97.19 198 LEU A O 1
ATOM 1596 N N . TYR A 1 199 ? 7.248 -3.430 -15.917 1.00 97.81 199 TYR A N 1
ATOM 1597 C CA . TYR A 1 199 ? 6.807 -3.030 -14.593 1.00 97.81 199 TYR A CA 1
ATOM 1598 C C . TYR A 1 199 ? 6.583 -4.270 -13.726 1.00 97.81 199 TYR A C 1
ATOM 1600 O O . TYR A 1 199 ? 5.979 -5.249 -14.175 1.00 97.81 199 TYR A O 1
ATOM 1608 N N . THR A 1 200 ? 7.033 -4.202 -12.476 1.00 95.56 200 THR A N 1
ATOM 1609 C CA . THR A 1 200 ? 6.684 -5.146 -11.412 1.00 95.56 200 THR A CA 1
ATOM 1610 C C . THR A 1 200 ? 6.229 -4.371 -10.176 1.00 95.56 200 THR A C 1
ATOM 1612 O O . THR A 1 200 ? 6.962 -3.488 -9.724 1.00 95.56 200 THR A O 1
ATOM 1615 N N . PRO A 1 201 ? 5.060 -4.683 -9.592 1.00 92.44 201 PRO A N 1
ATOM 1616 C CA . PRO A 1 201 ? 4.624 -4.076 -8.339 1.00 92.44 201 PRO A CA 1
ATOM 1617 C C . PRO A 1 201 ? 5.647 -4.265 -7.216 1.00 92.44 201 PRO A C 1
ATOM 1619 O O . PRO A 1 201 ? 6.309 -5.297 -7.151 1.00 92.44 201 PRO A O 1
ATOM 1622 N N . ASN A 1 202 ? 5.731 -3.299 -6.296 1.00 87.81 202 ASN A N 1
ATOM 1623 C CA . ASN A 1 202 ? 6.570 -3.387 -5.096 1.00 87.81 202 ASN A CA 1
ATOM 1624 C C . ASN A 1 202 ? 5.926 -4.264 -4.005 1.00 87.81 202 ASN A C 1
ATOM 1626 O O . ASN A 1 202 ? 5.721 -3.839 -2.872 1.00 87.81 202 ASN A O 1
ATOM 1630 N N . THR A 1 203 ? 5.513 -5.466 -4.385 1.00 85.38 203 THR A N 1
ATOM 1631 C CA . THR A 1 203 ? 5.003 -6.505 -3.493 1.00 85.38 203 THR A CA 1
ATOM 1632 C C . THR A 1 203 ? 5.289 -7.863 -4.119 1.00 85.38 203 THR A C 1
ATOM 1634 O O . THR A 1 203 ? 5.342 -7.993 -5.347 1.00 85.38 203 THR A O 1
ATOM 1637 N N . LEU A 1 204 ? 5.481 -8.873 -3.277 1.00 86.38 204 LEU A N 1
ATOM 1638 C CA . LEU A 1 204 ? 5.663 -10.241 -3.734 1.00 86.38 204 LEU A CA 1
ATOM 1639 C C . LEU A 1 204 ? 4.330 -10.990 -3.714 1.00 86.38 204 LEU A C 1
ATOM 1641 O O . LEU A 1 204 ? 3.473 -10.806 -2.849 1.00 86.38 204 LEU A O 1
ATOM 1645 N N . LEU A 1 205 ? 4.181 -11.883 -4.681 1.00 87.38 205 LEU A N 1
ATOM 1646 C CA . LEU A 1 205 ? 3.075 -12.804 -4.770 1.00 87.38 205 LEU A CA 1
ATOM 1647 C C . LEU A 1 205 ? 3.181 -13.851 -3.660 1.00 87.38 205 LEU A C 1
ATOM 1649 O O . LEU A 1 205 ? 4.209 -14.517 -3.502 1.00 87.38 205 LEU A O 1
ATOM 1653 N N . HIS A 1 206 ? 2.103 -13.995 -2.902 1.00 84.75 206 HIS A N 1
ATOM 1654 C CA . HIS A 1 206 ? 2.007 -14.893 -1.766 1.00 84.75 206 HIS A CA 1
ATOM 1655 C C . HIS A 1 206 ? 0.542 -15.265 -1.517 1.00 84.75 206 HIS A C 1
ATOM 1657 O O . HIS A 1 206 ? -0.351 -14.421 -1.605 1.00 84.75 206 HIS A O 1
ATOM 1663 N N . ASP A 1 207 ? 0.293 -16.537 -1.202 1.00 84.19 207 ASP A N 1
ATOM 1664 C CA . ASP A 1 207 ? -1.040 -17.013 -0.839 1.00 84.19 207 ASP A CA 1
ATOM 1665 C C . ASP A 1 207 ? -1.278 -16.843 0.664 1.00 84.19 207 ASP A C 1
ATOM 1667 O O . ASP A 1 207 ? -0.781 -17.610 1.485 1.00 84.19 207 ASP A O 1
ATOM 1671 N N . TYR A 1 208 ? -2.065 -15.831 1.022 1.00 86.06 208 TYR A N 1
ATOM 1672 C CA . TYR A 1 208 ? -2.392 -15.518 2.412 1.00 86.06 208 TYR A CA 1
ATOM 1673 C C . TYR A 1 208 ? -3.567 -16.330 2.972 1.00 86.06 208 TYR A C 1
ATOM 1675 O O . TYR A 1 208 ? -3.967 -16.095 4.116 1.00 86.06 208 TYR A O 1
ATOM 1683 N N . SER A 1 209 ? -4.137 -17.271 2.211 1.00 87.62 209 SER A N 1
ATOM 1684 C CA . SER A 1 209 ? -5.346 -18.008 2.612 1.00 87.62 209 SER A CA 1
ATOM 1685 C C . SER A 1 209 ? -5.170 -18.718 3.953 1.00 87.62 209 SER A C 1
ATOM 1687 O O . SER A 1 209 ? -6.055 -18.644 4.800 1.00 87.62 209 SER A O 1
ATOM 1689 N N . ASN A 1 210 ? -3.991 -19.302 4.206 1.00 88.88 210 ASN A N 1
ATOM 1690 C CA . ASN A 1 210 ? -3.679 -19.936 5.487 1.00 88.88 210 ASN A CA 1
ATOM 1691 C C . ASN A 1 210 ? -3.820 -18.961 6.669 1.00 88.88 210 ASN A C 1
ATOM 1693 O O . ASN A 1 210 ? -4.478 -19.276 7.658 1.00 88.88 210 ASN A O 1
ATOM 1697 N N . ILE A 1 211 ? -3.244 -17.760 6.567 1.00 91.19 211 ILE A N 1
ATOM 1698 C CA . ILE A 1 211 ? -3.335 -16.746 7.626 1.00 91.19 211 ILE A CA 1
ATOM 1699 C C . ILE A 1 211 ? -4.783 -16.281 7.770 1.00 91.19 211 ILE A C 1
ATOM 1701 O O . ILE A 1 211 ? -5.326 -16.302 8.875 1.00 91.19 211 ILE A O 1
ATOM 1705 N N . VAL A 1 212 ? -5.412 -15.898 6.655 1.00 92.75 212 VAL A N 1
ATOM 1706 C CA . VAL A 1 212 ? -6.767 -15.335 6.615 1.00 92.75 212 VAL A CA 1
ATOM 1707 C C . VAL A 1 212 ? -7.779 -16.304 7.216 1.00 92.75 212 VAL A C 1
ATOM 1709 O O . VAL A 1 212 ? -8.504 -15.931 8.137 1.00 92.75 212 VAL A O 1
ATOM 1712 N N . ASP A 1 213 ? -7.807 -17.553 6.760 1.00 92.88 213 ASP A N 1
ATOM 1713 C CA . ASP A 1 213 ? -8.808 -18.530 7.190 1.00 92.88 213 ASP A CA 1
ATOM 1714 C C . ASP A 1 213 ? -8.642 -18.906 8.677 1.00 92.88 213 ASP A C 1
ATOM 1716 O O . ASP A 1 213 ? -9.636 -19.140 9.368 1.00 92.88 213 ASP A O 1
ATOM 1720 N N . ASN A 1 214 ? -7.416 -18.872 9.218 1.00 95.56 214 ASN A N 1
ATOM 1721 C CA . ASN A 1 214 ? -7.146 -19.170 10.632 1.00 95.56 214 ASN A CA 1
ATOM 1722 C C . ASN A 1 214 ? -7.559 -18.059 11.611 1.00 95.56 214 ASN A C 1
ATOM 1724 O O . ASN A 1 214 ? -7.740 -18.340 12.802 1.00 95.56 214 ASN A O 1
ATOM 1728 N N . VAL A 1 215 ? -7.674 -16.808 11.153 1.00 96.56 215 VAL A N 1
ATOM 1729 C CA . VAL A 1 215 ? -8.007 -15.650 12.009 1.00 96.56 215 VAL A CA 1
ATOM 1730 C C . VAL A 1 215 ? -9.400 -15.086 11.742 1.00 96.56 215 VAL A C 1
ATOM 1732 O O . VAL A 1 215 ? -9.931 -14.353 12.576 1.00 96.56 215 VAL A O 1
ATOM 1735 N N . LEU A 1 216 ? -10.024 -15.434 10.613 1.00 9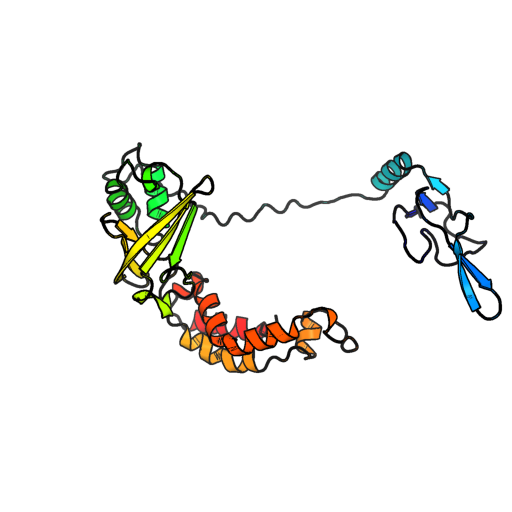5.69 216 LEU A N 1
ATOM 1736 C CA . LEU A 1 216 ? -11.290 -14.845 10.179 1.00 95.69 216 LEU A CA 1
ATOM 1737 C C . LEU A 1 216 ? -12.422 -15.053 11.193 1.00 95.69 216 LEU A C 1
ATOM 1739 O O . LEU A 1 216 ? -13.199 -14.131 11.443 1.00 95.69 216 LEU A O 1
ATOM 1743 N N . THR A 1 217 ? -12.514 -16.238 11.797 1.00 96.25 217 THR A N 1
ATOM 1744 C CA . THR A 1 217 ? -13.513 -16.530 12.839 1.00 96.25 217 THR A CA 1
ATOM 1745 C C . THR A 1 217 ? -13.293 -15.671 14.085 1.00 96.25 217 THR A C 1
ATOM 1747 O O . THR A 1 217 ? -14.249 -15.116 14.625 1.00 96.25 217 THR A O 1
ATOM 1750 N N . ASP A 1 218 ? -12.038 -15.507 14.512 1.00 96.25 218 ASP A N 1
ATOM 1751 C CA . ASP A 1 218 ? -11.689 -14.702 15.685 1.00 96.25 218 ASP A CA 1
ATOM 1752 C C . ASP A 1 218 ? -12.001 -13.219 15.454 1.00 96.25 218 ASP A C 1
ATOM 1754 O O . ASP A 1 218 ? -12.639 -12.594 16.301 1.00 96.25 218 ASP A O 1
ATOM 1758 N N . LEU A 1 219 ? -11.638 -12.672 14.291 1.00 96.38 219 LEU A N 1
ATOM 1759 C CA . LEU A 1 219 ? -11.952 -11.289 13.914 1.00 96.38 219 LEU A CA 1
ATOM 1760 C C . LEU A 1 219 ? -13.468 -11.059 13.822 1.00 96.38 219 LEU A C 1
ATOM 1762 O O . LEU A 1 219 ? -13.989 -10.068 14.331 1.00 96.38 219 LEU A O 1
ATOM 1766 N N . ASN A 1 220 ? -14.214 -12.010 13.255 1.00 95.38 220 ASN A N 1
ATOM 1767 C CA . ASN A 1 220 ? -15.674 -11.923 13.188 1.00 95.38 220 ASN A CA 1
ATOM 1768 C C . ASN A 1 220 ? -16.367 -12.076 14.550 1.00 95.38 220 ASN A C 1
ATOM 1770 O O . ASN A 1 220 ? -17.537 -11.711 14.684 1.00 95.38 220 ASN A O 1
ATOM 1774 N N . SER A 1 221 ? -15.683 -12.573 15.579 1.00 95.25 221 SER A N 1
ATOM 1775 C CA . SER A 1 221 ? -16.250 -12.639 16.930 1.00 95.25 221 SER A CA 1
ATOM 1776 C C . SER A 1 221 ? -16.262 -11.283 17.647 1.00 95.25 221 SER A C 1
ATOM 1778 O O . SER A 1 221 ? -17.054 -11.096 18.570 1.00 95.25 221 SER A O 1
ATOM 1780 N N . VAL A 1 222 ? -15.448 -10.318 17.201 1.00 95.44 222 VAL A N 1
ATOM 1781 C CA . VAL A 1 222 ? -15.308 -9.011 17.857 1.00 95.44 222 VAL A CA 1
ATOM 1782 C C . VAL A 1 222 ? -16.610 -8.216 17.752 1.00 95.44 222 VAL A C 1
ATOM 1784 O O . VAL A 1 222 ? -17.229 -8.118 16.685 1.00 95.44 222 VAL A O 1
ATOM 1787 N N . GLN A 1 223 ? -17.043 -7.648 18.875 1.00 92.31 223 GLN A N 1
ATOM 1788 C CA . GLN A 1 223 ? -18.228 -6.799 18.966 1.00 92.31 223 GLN A CA 1
ATOM 1789 C C . GLN A 1 223 ? -17.821 -5.396 19.402 1.00 92.31 223 GLN A C 1
ATOM 1791 O O . GLN A 1 223 ? -17.091 -5.244 20.382 1.00 92.31 223 GLN A O 1
ATOM 1796 N N . TYR A 1 224 ? -18.337 -4.392 18.696 1.00 90.44 224 TYR A N 1
ATOM 1797 C CA . TYR A 1 224 ? -18.002 -2.985 18.907 1.00 90.44 224 TYR A CA 1
ATOM 1798 C C . TYR A 1 224 ? -18.237 -2.514 20.351 1.00 90.44 224 TYR A C 1
ATOM 1800 O O . TYR A 1 224 ? -17.373 -1.879 20.944 1.00 90.44 224 TYR A O 1
ATOM 1808 N N . ASP A 1 225 ? -19.364 -2.897 20.954 1.00 87.00 225 ASP A N 1
ATOM 1809 C CA . ASP A 1 225 ? -19.721 -2.507 22.326 1.00 87.00 225 ASP A CA 1
ATOM 1810 C C . ASP A 1 225 ? -19.202 -3.474 23.408 1.00 87.00 225 ASP A C 1
ATOM 1812 O O . ASP A 1 225 ? -19.640 -3.421 24.560 1.00 87.00 225 ASP A O 1
ATOM 1816 N N . SER A 1 226 ? -18.277 -4.378 23.070 1.00 90.88 226 SER A N 1
ATOM 1817 C CA . SER A 1 226 ? -17.726 -5.330 24.041 1.00 90.88 226 SER A CA 1
ATOM 1818 C C . SER A 1 226 ? -16.809 -4.661 25.071 1.00 90.88 226 SER A C 1
ATOM 1820 O O . SER A 1 226 ? -16.106 -3.694 24.777 1.00 90.88 226 SER A O 1
ATOM 1822 N N . ASN A 1 227 ? -16.732 -5.248 26.271 1.00 90.00 227 ASN A N 1
ATOM 1823 C CA . ASN A 1 227 ? -15.797 -4.804 27.315 1.00 90.00 227 ASN A CA 1
ATOM 1824 C C . ASN A 1 227 ? -14.329 -4.871 26.853 1.00 90.00 227 ASN A C 1
ATOM 1826 O O . ASN A 1 227 ? -13.497 -4.108 27.332 1.00 90.00 227 ASN A O 1
ATOM 1830 N N . ALA A 1 228 ? -14.001 -5.771 25.917 1.00 91.25 228 ALA A N 1
ATOM 1831 C CA . ALA A 1 228 ? -12.658 -5.872 25.353 1.00 91.25 228 ALA A CA 1
ATOM 1832 C C . ALA A 1 228 ? -12.300 -4.622 24.530 1.00 91.25 228 ALA A C 1
ATOM 1834 O O . ALA A 1 228 ? -11.254 -4.026 24.771 1.00 91.25 228 ALA A O 1
ATOM 1835 N N . ILE A 1 229 ? -13.201 -4.165 23.652 1.00 90.00 229 ILE A N 1
ATOM 1836 C CA . ILE A 1 229 ? -13.023 -2.919 22.891 1.00 90.00 229 ILE A CA 1
ATOM 1837 C C . ILE A 1 229 ? -12.958 -1.711 23.829 1.00 90.00 229 ILE A C 1
ATOM 1839 O O . ILE A 1 229 ? -12.053 -0.891 23.708 1.00 90.00 229 ILE A O 1
ATOM 1843 N N . LYS A 1 230 ? -13.851 -1.627 24.822 1.00 88.00 230 LYS A N 1
ATOM 1844 C CA . LYS A 1 230 ? -13.823 -0.536 25.813 1.00 88.00 230 LYS A CA 1
ATOM 1845 C C . LYS A 1 230 ? -12.501 -0.471 26.572 1.00 88.00 230 LYS A C 1
ATOM 1847 O O . LYS A 1 230 ? -11.964 0.613 26.760 1.00 88.00 230 LYS A O 1
ATOM 1852 N N . LYS A 1 231 ? -11.944 -1.625 26.942 1.00 89.56 231 LYS A N 1
ATOM 1853 C CA . LYS A 1 231 ? -10.635 -1.712 27.593 1.00 89.56 231 LYS A CA 1
ATOM 1854 C C . LYS A 1 231 ? -9.496 -1.231 26.689 1.00 89.56 231 LYS A C 1
ATOM 1856 O O . LYS A 1 231 ? -8.601 -0.561 27.186 1.00 89.56 231 LYS A O 1
ATOM 1861 N N . ILE A 1 232 ? -9.517 -1.562 25.395 1.00 89.38 232 ILE A N 1
ATOM 1862 C CA . ILE A 1 232 ? -8.514 -1.082 24.425 1.00 89.38 232 ILE A CA 1
ATOM 1863 C C . ILE A 1 232 ? -8.610 0.435 24.231 1.00 89.38 232 ILE A C 1
ATOM 1865 O O . ILE A 1 232 ? -7.589 1.110 24.152 1.00 89.38 232 ILE A O 1
ATOM 1869 N N . LEU A 1 233 ? -9.829 0.972 24.203 1.00 86.19 233 LEU A N 1
ATOM 1870 C CA . LEU A 1 233 ? -10.092 2.403 24.048 1.00 86.19 233 LEU A CA 1
ATOM 1871 C C . LEU A 1 233 ? -9.925 3.209 25.350 1.00 86.19 233 LEU A C 1
ATOM 1873 O O . LEU A 1 233 ? -10.091 4.424 25.324 1.00 86.19 233 LEU A O 1
ATOM 1877 N N . ASP A 1 234 ? -9.632 2.543 26.472 1.00 87.88 234 ASP A N 1
ATOM 1878 C CA . ASP A 1 234 ? -9.595 3.118 27.825 1.00 87.88 234 ASP A CA 1
ATOM 1879 C C . ASP A 1 234 ? -10.898 3.858 28.211 1.00 87.88 234 ASP A C 1
ATOM 1881 O O . ASP A 1 234 ? -10.908 4.924 28.828 1.00 87.88 234 ASP A O 1
ATOM 1885 N N . ILE A 1 235 ? -12.040 3.281 27.819 1.00 83.81 235 ILE A N 1
ATOM 1886 C CA . ILE A 1 235 ? -13.385 3.798 28.095 1.00 83.81 235 ILE A CA 1
ATOM 1887 C C . ILE A 1 235 ? -14.014 3.004 29.242 1.00 83.81 235 ILE A C 1
ATOM 1889 O O . ILE A 1 235 ? -13.981 1.775 29.279 1.00 83.81 235 ILE A O 1
ATOM 1893 N N . SER A 1 236 ? -14.658 3.709 30.175 1.00 80.38 236 SER A N 1
ATOM 1894 C CA . SER A 1 236 ? -15.419 3.072 31.254 1.00 80.38 236 SER A CA 1
ATOM 1895 C C . SER A 1 236 ? -16.594 2.244 30.721 1.00 80.38 236 SER A C 1
ATOM 1897 O O . SER A 1 236 ? -17.355 2.703 29.871 1.00 80.38 236 SER A O 1
ATOM 1899 N N . ASP A 1 237 ? -16.855 1.086 31.334 1.00 78.00 237 ASP A N 1
ATOM 1900 C CA . ASP A 1 237 ? -18.006 0.230 31.006 1.00 78.00 237 ASP A CA 1
ATOM 1901 C C . ASP A 1 237 ? -19.364 0.953 31.087 1.00 78.00 237 ASP A C 1
ATOM 1903 O O . ASP A 1 237 ? -20.317 0.558 30.410 1.00 78.00 237 ASP A O 1
ATOM 1907 N N . LYS A 1 238 ? -19.449 2.031 31.881 1.00 76.06 238 LYS A N 1
ATOM 1908 C CA . LYS A 1 238 ? -20.659 2.849 32.080 1.00 76.06 238 LYS A CA 1
ATOM 1909 C C . LYS A 1 238 ? -20.929 3.841 30.946 1.00 76.06 238 LYS A C 1
ATOM 1911 O O . LYS A 1 238 ? -22.025 4.393 30.881 1.00 76.06 238 LYS A O 1
ATOM 1916 N N . VAL A 1 239 ? -19.948 4.083 30.081 1.00 75.50 239 VAL A N 1
ATOM 1917 C CA . VAL A 1 239 ? -20.053 5.002 28.946 1.00 75.50 239 VAL A CA 1
ATOM 1918 C C . VAL A 1 239 ? -20.391 4.192 27.692 1.00 75.50 239 VAL A C 1
ATOM 1920 O O . VAL A 1 239 ? -19.908 3.071 27.499 1.00 75.50 239 VAL A O 1
ATOM 1923 N N . LYS A 1 240 ? -21.293 4.727 26.867 1.00 74.75 240 LYS A N 1
ATOM 1924 C CA . LYS A 1 240 ? -21.616 4.157 25.553 1.00 74.75 240 LYS A CA 1
ATOM 1925 C C . LYS A 1 240 ? -20.575 4.619 24.533 1.00 74.75 240 LYS A C 1
ATOM 1927 O O . LYS A 1 240 ? -20.142 5.764 24.593 1.00 74.75 240 LYS A O 1
ATOM 1932 N N . ASN A 1 241 ? -20.256 3.783 23.547 1.00 71.75 241 ASN A N 1
ATOM 1933 C CA . ASN A 1 241 ? -19.291 4.116 22.490 1.00 71.75 241 ASN A CA 1
ATOM 1934 C C . ASN A 1 241 ? -19.866 5.071 21.416 1.00 71.75 241 ASN A C 1
ATOM 1936 O O . ASN A 1 241 ? -19.278 5.240 20.353 1.00 71.75 241 ASN A O 1
ATOM 1940 N N . THR A 1 242 ? -21.010 5.713 21.678 1.00 70.25 242 THR A N 1
ATOM 1941 C CA . THR A 1 242 ? -21.724 6.567 20.715 1.00 70.25 242 THR A CA 1
ATOM 1942 C C . THR A 1 242 ? -20.925 7.794 20.286 1.00 70.25 242 THR A C 1
ATOM 1944 O O . THR A 1 242 ? -21.091 8.246 19.162 1.00 70.25 242 THR A O 1
ATOM 1947 N N . GLU A 1 243 ? -20.024 8.294 21.136 1.00 73.94 243 GLU A N 1
ATOM 1948 C CA . GLU A 1 243 ? -19.213 9.485 20.837 1.00 73.94 243 GLU A CA 1
ATOM 1949 C C . GLU A 1 243 ? -18.121 9.246 19.786 1.00 73.94 243 GLU A C 1
ATOM 1951 O O . GLU A 1 243 ? -17.560 10.201 19.255 1.00 73.94 243 GLU A O 1
ATOM 1956 N N . LEU A 1 244 ? -17.804 7.986 19.470 1.00 79.81 244 LEU A N 1
ATOM 1957 C CA . LEU A 1 244 ? -16.821 7.674 18.433 1.00 79.81 244 LEU A CA 1
ATOM 1958 C C . LEU A 1 244 ? -17.440 7.645 17.032 1.00 79.81 244 LEU A C 1
ATOM 1960 O O . LEU A 1 244 ? -16.708 7.789 16.058 1.00 79.81 244 LEU A O 1
ATOM 1964 N N . TYR A 1 245 ? -18.763 7.471 16.915 1.00 82.31 245 TYR A N 1
ATOM 1965 C CA . TYR A 1 245 ? -19.477 7.401 15.631 1.00 82.31 245 TYR A CA 1
ATOM 1966 C C . TYR A 1 245 ? -18.874 6.374 14.640 1.00 82.31 245 TYR A C 1
ATOM 1968 O O . TYR A 1 245 ? -18.853 6.595 13.429 1.00 82.31 245 TYR A O 1
ATOM 1976 N N . LEU A 1 246 ? -18.348 5.250 15.154 1.00 88.06 246 LEU A N 1
ATOM 1977 C CA . LEU A 1 246 ? -17.703 4.193 14.353 1.00 88.06 246 LEU A CA 1
ATOM 1978 C C . LEU A 1 246 ? -18.565 2.936 14.178 1.00 88.06 246 LEU A C 1
ATOM 1980 O O . LEU A 1 246 ? -18.122 1.995 13.526 1.00 88.06 246 LEU A O 1
ATOM 1984 N N . ASP A 1 247 ? -19.774 2.890 14.727 1.00 88.06 247 ASP A N 1
ATOM 1985 C CA . ASP A 1 247 ? -20.664 1.725 14.692 1.00 88.06 247 ASP A CA 1
ATOM 1986 C C . ASP A 1 247 ? -20.985 1.269 13.256 1.00 88.06 247 ASP A C 1
ATOM 1988 O O . ASP A 1 247 ? -20.803 0.095 12.917 1.00 88.06 247 ASP A O 1
ATOM 1992 N N . GLU A 1 248 ? -21.369 2.195 12.371 1.00 89.56 248 GLU A N 1
ATOM 1993 C CA . GLU A 1 248 ? -21.666 1.878 10.968 1.00 89.56 248 GLU A CA 1
ATOM 1994 C C . GLU A 1 248 ? -20.413 1.389 10.218 1.00 89.56 248 GLU A C 1
ATOM 1996 O O . GLU A 1 248 ? -20.456 0.400 9.477 1.00 89.56 248 GLU A O 1
ATOM 2001 N N . GLN A 1 249 ? -19.272 2.055 10.425 1.00 91.69 249 GLN A N 1
ATOM 2002 C CA . GLN A 1 249 ? -18.008 1.686 9.779 1.00 91.69 249 GLN A CA 1
ATOM 2003 C C . GLN A 1 249 ? -17.463 0.358 10.305 1.00 91.69 249 GLN A C 1
ATOM 2005 O O . GLN A 1 249 ? -16.896 -0.419 9.534 1.00 91.69 249 GLN A O 1
ATOM 2010 N N . PHE A 1 250 ? -17.690 0.048 11.581 1.00 93.44 250 PHE A N 1
ATOM 2011 C CA . PHE A 1 250 ? -17.339 -1.235 12.178 1.00 93.44 250 PHE A CA 1
ATOM 2012 C C . PHE A 1 250 ? -18.117 -2.370 11.506 1.00 93.44 250 PHE A C 1
ATOM 2014 O O . PHE A 1 250 ? -17.518 -3.361 11.087 1.00 93.44 250 PHE A O 1
ATOM 2021 N N . VAL A 1 251 ? -19.432 -2.209 11.310 1.00 93.56 251 VAL A N 1
ATOM 2022 C CA . VAL A 1 251 ? -20.264 -3.199 10.601 1.00 93.56 251 VAL A CA 1
ATOM 2023 C C . VAL A 1 251 ? -19.797 -3.382 9.154 1.00 93.56 251 VAL A C 1
ATOM 2025 O O . VAL A 1 251 ? -19.619 -4.520 8.711 1.00 93.56 251 VAL A O 1
ATOM 2028 N N . LYS A 1 252 ? -19.536 -2.288 8.424 1.00 94.50 252 LYS A N 1
ATOM 2029 C CA . LYS A 1 252 ? -19.029 -2.343 7.039 1.00 94.50 252 LYS A CA 1
ATOM 2030 C C . LYS A 1 252 ? -17.667 -3.026 6.942 1.00 94.50 252 LYS A C 1
ATOM 2032 O O . LYS A 1 252 ? -17.459 -3.848 6.049 1.00 94.50 252 LYS A O 1
ATOM 2037 N N . THR A 1 253 ? -16.755 -2.718 7.861 1.00 94.06 253 THR A N 1
ATOM 2038 C CA . THR A 1 253 ? -15.418 -3.325 7.913 1.00 94.06 253 THR A CA 1
ATOM 2039 C C . THR A 1 253 ? -15.521 -4.810 8.218 1.00 94.06 253 THR A C 1
ATOM 2041 O O . THR A 1 253 ? -14.920 -5.618 7.517 1.00 94.06 253 THR A O 1
ATOM 2044 N N . LYS A 1 254 ? -16.349 -5.192 9.195 1.00 94.56 254 LYS A N 1
ATOM 2045 C CA . LYS A 1 254 ? -16.576 -6.589 9.569 1.00 94.56 254 LYS A CA 1
ATOM 2046 C C . LYS A 1 254 ? -17.147 -7.413 8.413 1.00 94.56 254 LYS A C 1
ATOM 2048 O O . LYS A 1 254 ? -16.658 -8.505 8.148 1.00 94.56 254 LYS A O 1
ATOM 2053 N N . ALA A 1 255 ? -18.108 -6.868 7.665 1.00 95.50 255 ALA A N 1
ATOM 2054 C CA . ALA A 1 255 ? -18.676 -7.536 6.490 1.00 95.50 255 ALA A CA 1
ATOM 2055 C C . ALA A 1 255 ? -17.635 -7.800 5.381 1.00 95.50 255 ALA A C 1
ATOM 2057 O O . ALA A 1 255 ? -17.760 -8.772 4.640 1.00 95.50 255 ALA A O 1
ATOM 2058 N N . ASN A 1 256 ? -16.597 -6.961 5.291 1.00 95.00 256 ASN A N 1
ATOM 2059 C CA . ASN A 1 256 ? -15.547 -7.033 4.272 1.00 95.00 256 ASN A CA 1
ATOM 2060 C C . ASN A 1 256 ? -14.180 -7.470 4.828 1.00 95.00 256 ASN A C 1
ATOM 2062 O O . ASN A 1 256 ? -13.173 -7.384 4.125 1.00 95.00 256 ASN A O 1
ATOM 2066 N N . ILE A 1 257 ? -14.123 -7.963 6.072 1.00 94.75 257 ILE A N 1
ATOM 2067 C CA . ILE A 1 257 ? -12.865 -8.146 6.813 1.00 94.75 257 ILE A CA 1
ATOM 2068 C C . ILE A 1 257 ? -11.894 -9.096 6.107 1.00 94.75 257 ILE A C 1
ATOM 2070 O O . ILE A 1 257 ? -10.687 -8.895 6.169 1.00 94.75 257 ILE A O 1
ATOM 2074 N N . LYS A 1 258 ? -12.410 -10.089 5.369 1.00 93.19 258 LYS A N 1
ATOM 2075 C CA . LYS A 1 258 ? -11.592 -11.009 4.568 1.00 93.19 258 LYS A CA 1
ATOM 2076 C C . LYS A 1 258 ? -10.797 -10.273 3.482 1.00 93.19 258 LYS A C 1
ATOM 2078 O O . LYS A 1 258 ? -9.604 -10.521 3.316 1.00 93.19 258 LYS A O 1
ATOM 2083 N N . ASP A 1 259 ? -11.455 -9.377 2.749 1.00 90.25 259 ASP A N 1
ATOM 2084 C CA . ASP A 1 259 ? -10.840 -8.610 1.660 1.00 90.25 259 ASP A CA 1
ATOM 2085 C C . ASP A 1 259 ? -9.880 -7.549 2.219 1.00 90.25 259 ASP A C 1
ATOM 2087 O O . ASP A 1 259 ? -8.742 -7.441 1.763 1.00 90.25 259 ASP A O 1
ATOM 2091 N N . THR A 1 260 ? -10.287 -6.844 3.280 1.00 90.56 260 THR A N 1
ATOM 2092 C CA . THR A 1 260 ? -9.438 -5.863 3.975 1.00 90.56 260 THR A CA 1
ATOM 2093 C C . THR A 1 260 ? -8.173 -6.501 4.551 1.00 90.56 260 THR A C 1
ATOM 2095 O O . THR A 1 260 ? -7.083 -5.958 4.380 1.00 90.56 260 THR A O 1
ATOM 2098 N N . LEU A 1 261 ? -8.288 -7.669 5.190 1.00 91.38 261 LEU A N 1
ATOM 2099 C CA . LEU A 1 261 ? -7.142 -8.380 5.755 1.00 91.38 261 LEU A CA 1
ATOM 2100 C C . LEU A 1 261 ? -6.175 -8.857 4.666 1.00 91.38 261 LEU A C 1
ATOM 2102 O O . LEU A 1 261 ? -4.967 -8.708 4.821 1.00 91.38 261 LEU A O 1
ATOM 2106 N N . SER A 1 262 ? -6.692 -9.381 3.553 1.00 88.06 262 SER A N 1
ATOM 2107 C CA . SER A 1 262 ? -5.856 -9.823 2.426 1.00 88.06 262 SER A CA 1
ATOM 2108 C C . SER A 1 262 ? -5.046 -8.657 1.846 1.00 88.06 262 SER A C 1
ATOM 2110 O O . SER A 1 262 ? -3.838 -8.778 1.643 1.00 88.06 262 SER A O 1
ATOM 2112 N N . LYS A 1 263 ? -5.683 -7.488 1.683 1.00 86.00 263 LYS A N 1
ATOM 2113 C CA . LYS A 1 263 ? -5.017 -6.243 1.267 1.00 86.00 263 LYS A CA 1
ATOM 2114 C C . LYS A 1 263 ? -3.923 -5.819 2.244 1.00 86.00 263 LYS A C 1
ATOM 2116 O O . LYS A 1 263 ? -2.820 -5.503 1.807 1.00 86.00 263 LYS A O 1
ATOM 2121 N N . LEU A 1 264 ? -4.203 -5.846 3.548 1.00 86.94 264 LEU A N 1
ATOM 2122 C CA . LEU A 1 264 ? -3.228 -5.487 4.580 1.00 86.94 264 LEU A CA 1
ATOM 2123 C C . LEU A 1 264 ? -2.000 -6.407 4.546 1.00 86.94 264 LEU A C 1
ATOM 2125 O O . LEU A 1 264 ? -0.874 -5.920 4.545 1.00 86.94 264 LEU A O 1
ATOM 2129 N N . LEU A 1 265 ? -2.210 -7.723 4.459 1.00 85.38 265 LEU A N 1
ATOM 2130 C CA . LEU A 1 265 ? -1.123 -8.704 4.391 1.00 85.38 265 LEU A CA 1
ATOM 2131 C C . LEU A 1 265 ? -0.280 -8.545 3.117 1.00 85.38 265 LEU A C 1
ATOM 2133 O O . LEU A 1 265 ? 0.936 -8.698 3.168 1.00 85.38 265 LEU A O 1
ATOM 2137 N N . SER A 1 266 ? -0.905 -8.179 1.993 1.00 78.62 266 SER A N 1
ATOM 2138 C CA . SER A 1 266 ? -0.206 -7.943 0.721 1.00 78.62 266 SER A CA 1
ATOM 2139 C C . SER A 1 266 ? 0.690 -6.700 0.707 1.00 78.62 266 SER A C 1
ATOM 2141 O O . SER A 1 266 ? 1.580 -6.592 -0.139 1.00 78.62 266 SER A O 1
ATOM 2143 N N . ALA A 1 267 ? 0.470 -5.768 1.637 1.00 76.88 267 ALA A N 1
ATOM 2144 C CA . ALA A 1 267 ? 1.297 -4.577 1.795 1.00 76.88 267 ALA A CA 1
ATOM 2145 C C . ALA A 1 267 ? 2.541 -4.823 2.672 1.00 76.88 267 ALA A C 1
ATOM 2147 O O . ALA A 1 267 ? 3.463 -4.009 2.653 1.00 76.88 267 ALA A O 1
ATOM 2148 N N . ASP A 1 268 ? 2.593 -5.928 3.425 1.00 72.88 268 ASP A N 1
ATOM 2149 C CA . ASP A 1 268 ? 3.722 -6.271 4.294 1.00 72.88 268 ASP A CA 1
ATOM 2150 C C . ASP A 1 268 ? 4.721 -7.190 3.564 1.00 72.88 268 ASP A C 1
ATOM 2152 O O . ASP A 1 268 ? 4.535 -8.407 3.441 1.00 72.88 268 ASP A O 1
ATOM 2156 N N . ALA A 1 269 ? 5.808 -6.591 3.070 1.00 61.81 269 ALA A N 1
ATOM 2157 C CA . ALA A 1 269 ? 6.837 -7.285 2.294 1.00 61.81 269 ALA A CA 1
ATOM 2158 C C . ALA A 1 269 ? 7.544 -8.412 3.075 1.00 61.81 269 ALA A C 1
ATOM 2160 O O . ALA A 1 269 ? 7.936 -9.417 2.475 1.00 61.81 269 ALA A O 1
ATOM 2161 N N . ALA A 1 270 ? 7.664 -8.300 4.405 1.00 64.12 270 ALA A N 1
ATOM 2162 C CA . ALA A 1 270 ? 8.374 -9.287 5.223 1.00 64.12 270 ALA A CA 1
ATOM 2163 C C . ALA A 1 270 ? 7.651 -10.645 5.262 1.00 64.12 270 ALA A C 1
ATOM 2165 O O . ALA A 1 270 ? 8.292 -11.700 5.344 1.00 64.12 270 ALA A O 1
ATOM 2166 N N . ILE A 1 271 ? 6.318 -10.621 5.168 1.00 63.50 271 ILE A N 1
ATOM 2167 C CA . ILE A 1 271 ? 5.478 -11.824 5.114 1.00 63.50 271 ILE A CA 1
ATOM 2168 C C . ILE A 1 271 ? 5.632 -12.509 3.751 1.00 63.50 271 ILE A C 1
ATOM 2170 O O . ILE A 1 271 ? 5.775 -13.727 3.664 1.00 63.50 271 ILE A O 1
ATOM 2174 N N . ALA A 1 272 ? 5.659 -11.729 2.671 1.00 60.12 272 ALA A N 1
ATOM 2175 C CA . ALA A 1 272 ? 5.623 -12.261 1.314 1.00 60.12 272 ALA A CA 1
ATOM 2176 C C . ALA A 1 272 ? 6.932 -12.978 0.898 1.00 60.12 272 ALA A C 1
ATOM 2178 O O . ALA A 1 272 ? 6.904 -14.003 0.195 1.00 60.12 272 ALA A O 1
ATOM 2179 N N . GLU A 1 273 ? 8.086 -12.505 1.387 1.00 62.47 273 GLU A N 1
ATOM 2180 C CA . GLU A 1 273 ? 9.397 -13.132 1.151 1.00 62.47 273 GLU A CA 1
ATOM 2181 C C . GLU A 1 273 ? 9.477 -14.552 1.728 1.00 62.47 273 GLU A C 1
ATOM 2183 O O . GLU A 1 273 ? 10.046 -15.457 1.104 1.00 62.47 273 GLU A O 1
ATOM 2188 N N . ASN A 1 274 ? 8.812 -14.799 2.857 1.00 60.19 274 ASN A N 1
ATOM 2189 C CA . ASN A 1 274 ? 9.012 -15.994 3.659 1.00 60.19 274 ASN A CA 1
ATOM 2190 C C . ASN A 1 274 ? 7.798 -16.928 3.659 1.00 60.19 274 ASN A C 1
ATOM 2192 O O . ASN A 1 274 ? 6.916 -16.846 4.505 1.00 60.19 274 ASN A O 1
ATOM 2196 N N . SER A 1 275 ? 7.808 -17.913 2.763 1.00 60.53 275 SER A N 1
ATOM 2197 C CA . SER A 1 275 ? 6.828 -19.011 2.747 1.00 60.53 275 SER A CA 1
ATOM 2198 C C . SER A 1 275 ? 7.170 -20.080 3.797 1.00 60.53 275 SER A C 1
ATOM 2200 O O . SER A 1 275 ? 7.383 -21.243 3.459 1.00 60.53 275 SER A O 1
ATOM 2202 N N . ASN A 1 276 ? 7.311 -19.689 5.066 1.00 71.69 276 ASN A N 1
ATOM 2203 C CA . ASN A 1 276 ? 7.592 -20.608 6.168 1.00 71.69 276 ASN A CA 1
ATOM 2204 C C . ASN A 1 276 ? 6.463 -20.549 7.199 1.00 71.69 276 ASN A C 1
ATOM 2206 O O . ASN A 1 276 ? 6.143 -19.481 7.712 1.00 71.69 276 ASN A O 1
ATOM 2210 N N . SER A 1 277 ? 5.957 -21.725 7.582 1.00 78.12 277 SER A N 1
ATOM 2211 C CA . SER A 1 277 ? 4.962 -21.915 8.645 1.00 78.12 277 SER A CA 1
ATOM 2212 C C . SER A 1 277 ? 5.258 -21.161 9.948 1.00 78.12 277 SER A C 1
ATOM 2214 O O . SER A 1 277 ? 4.331 -20.823 10.676 1.00 78.12 277 SER A O 1
ATOM 2216 N N . ILE A 1 278 ? 6.527 -20.883 10.269 1.00 81.50 278 ILE A N 1
ATOM 2217 C CA . ILE A 1 278 ? 6.900 -20.114 11.464 1.00 81.50 278 ILE A CA 1
ATOM 2218 C C . ILE A 1 278 ? 6.407 -18.666 11.357 1.00 81.50 278 ILE A C 1
ATOM 2220 O O . ILE A 1 278 ? 5.879 -18.130 12.329 1.00 81.50 278 ILE A O 1
ATOM 2224 N N . ILE A 1 279 ? 6.561 -18.045 10.187 1.00 81.25 279 ILE A N 1
ATOM 2225 C CA . ILE A 1 279 ? 6.180 -16.647 9.965 1.00 81.25 279 ILE A CA 1
ATOM 2226 C C . ILE A 1 279 ? 4.663 -16.528 9.854 1.00 81.25 279 ILE A C 1
ATOM 2228 O O . ILE A 1 279 ? 4.092 -15.686 10.544 1.00 81.25 279 ILE A O 1
ATOM 2232 N N . ASP A 1 280 ? 3.999 -17.437 9.137 1.00 86.00 280 ASP A N 1
ATOM 2233 C CA . ASP A 1 280 ? 2.534 -17.523 9.128 1.00 86.00 280 ASP A CA 1
ATOM 2234 C C . ASP A 1 280 ? 1.974 -17.647 10.548 1.00 86.00 280 ASP A C 1
ATOM 2236 O O . ASP A 1 280 ? 1.095 -16.883 10.944 1.00 86.00 280 ASP A O 1
ATOM 2240 N N . ASN A 1 281 ? 2.515 -18.571 11.352 1.00 88.56 281 ASN A N 1
ATOM 2241 C CA . ASN A 1 281 ? 2.078 -18.759 12.733 1.00 88.56 281 ASN A CA 1
ATOM 2242 C C . ASN A 1 281 ? 2.321 -17.511 13.584 1.00 88.56 281 ASN A C 1
ATOM 2244 O O . ASN A 1 281 ? 1.451 -17.137 14.369 1.00 88.56 281 ASN A O 1
ATOM 2248 N N . TYR A 1 282 ? 3.468 -16.847 13.432 1.00 88.94 282 TYR A N 1
ATOM 2249 C CA . TYR A 1 282 ? 3.742 -15.593 14.130 1.00 88.94 282 TYR A CA 1
ATOM 2250 C C . TYR A 1 282 ? 2.711 -14.511 13.775 1.00 88.94 282 TYR A C 1
ATOM 2252 O O . TYR A 1 282 ? 2.150 -13.884 14.676 1.00 88.94 282 TYR A O 1
ATOM 2260 N N . VAL A 1 283 ? 2.407 -14.332 12.486 1.00 89.69 283 VAL A N 1
ATOM 2261 C CA . VAL A 1 283 ? 1.407 -13.362 12.009 1.00 89.69 283 VAL A CA 1
ATOM 2262 C C . VAL A 1 283 ? 0.015 -13.715 12.534 1.00 89.69 283 VAL A C 1
ATOM 2264 O O . VAL A 1 283 ? -0.666 -12.846 13.078 1.00 89.69 283 VAL A O 1
ATOM 2267 N N . ILE A 1 284 ? -0.388 -14.987 12.461 1.00 92.69 284 ILE A N 1
ATOM 2268 C CA . ILE A 1 284 ? -1.660 -15.484 13.008 1.00 92.69 284 ILE A CA 1
ATOM 2269 C C . ILE A 1 284 ? -1.772 -15.143 14.498 1.00 92.69 284 ILE A C 1
ATOM 2271 O O . ILE A 1 284 ? -2.782 -14.583 14.924 1.00 92.69 284 ILE A O 1
ATOM 2275 N N . GLN A 1 285 ? -0.745 -15.447 15.298 1.00 93.88 285 GLN A N 1
ATOM 2276 C CA . GLN A 1 285 ? -0.761 -15.158 16.735 1.00 93.88 285 GLN A CA 1
ATOM 2277 C C . GLN A 1 285 ? -0.817 -13.657 17.010 1.00 93.88 285 GLN A C 1
ATOM 2279 O O . GLN A 1 285 ? -1.601 -13.224 17.854 1.00 93.88 285 GLN A O 1
ATOM 2284 N N . LYS A 1 286 ? -0.049 -12.854 16.268 1.00 92.31 286 LYS A N 1
ATOM 2285 C CA . LYS A 1 286 ? -0.061 -11.396 16.395 1.00 92.31 286 LYS A CA 1
ATOM 2286 C C . LYS A 1 286 ? -1.446 -10.819 16.099 1.00 92.31 286 LYS A C 1
ATOM 2288 O O . LYS A 1 286 ? -1.919 -9.996 16.876 1.00 92.31 286 LYS A O 1
ATOM 2293 N N . ILE A 1 287 ? -2.122 -11.280 15.046 1.00 94.19 287 ILE A N 1
ATOM 2294 C CA . ILE A 1 287 ? -3.494 -10.852 14.732 1.00 94.19 287 ILE A CA 1
ATOM 2295 C C . ILE A 1 287 ? -4.451 -11.275 15.849 1.00 94.19 287 ILE A C 1
ATOM 2297 O O . ILE A 1 287 ? -5.196 -10.445 16.356 1.00 94.19 287 ILE A O 1
ATOM 2301 N N . LYS A 1 288 ? -4.416 -12.540 16.291 1.00 95.06 288 LYS A N 1
ATOM 2302 C CA . LYS A 1 288 ? -5.328 -13.037 17.340 1.00 95.06 288 LYS A CA 1
ATOM 2303 C C . LYS A 1 288 ? -5.170 -12.302 18.671 1.00 95.06 288 LYS A C 1
ATOM 2305 O O . LYS A 1 288 ? -6.167 -12.071 19.346 1.00 95.06 288 LYS A O 1
ATOM 2310 N N . GLN A 1 289 ? -3.941 -11.948 19.045 1.00 94.44 289 GLN A N 1
ATOM 2311 C CA . GLN A 1 289 ? -3.640 -11.223 20.285 1.00 94.44 289 GLN A CA 1
ATOM 2312 C C . GLN A 1 289 ? -4.094 -9.761 20.257 1.00 94.44 289 GLN A C 1
ATOM 2314 O O . GLN A 1 289 ? -4.324 -9.191 21.317 1.00 94.44 289 GLN A O 1
ATOM 2319 N N . ASN A 1 290 ? -4.211 -9.169 19.066 1.00 94.00 290 ASN A N 1
ATOM 2320 C CA . ASN A 1 290 ? -4.539 -7.756 18.876 1.00 94.00 290 ASN A CA 1
ATOM 2321 C C . ASN A 1 290 ? -5.850 -7.565 18.099 1.00 94.00 290 ASN A C 1
ATOM 2323 O O . ASN A 1 290 ? -6.057 -6.515 17.516 1.00 94.00 290 ASN A O 1
ATOM 2327 N N . LYS A 1 291 ? -6.731 -8.570 18.049 1.00 94.12 291 LYS A N 1
ATOM 2328 C CA . LYS A 1 291 ? -7.917 -8.570 17.171 1.00 94.12 291 LYS A CA 1
ATOM 2329 C C . LYS A 1 291 ? -8.931 -7.461 17.482 1.00 94.12 291 LYS A C 1
ATOM 2331 O O . LYS A 1 291 ? -9.739 -7.129 16.621 1.00 94.12 291 LYS A O 1
ATOM 2336 N N . GLU A 1 292 ? -8.935 -6.946 18.711 1.00 92.81 292 GLU A N 1
ATOM 2337 C CA . GLU A 1 292 ? -9.758 -5.809 19.131 1.00 92.81 292 GLU A CA 1
ATOM 2338 C C . GLU A 1 292 ? -9.131 -4.434 18.831 1.00 92.81 292 GLU A C 1
ATOM 2340 O O . GLU A 1 292 ? -9.855 -3.441 18.883 1.00 92.81 292 GLU A O 1
ATOM 2345 N N . ALA A 1 293 ? -7.825 -4.364 18.551 1.00 87.69 293 ALA A N 1
ATOM 2346 C CA . ALA A 1 293 ? -7.091 -3.126 18.272 1.00 87.69 293 ALA A CA 1
ATOM 2347 C C . ALA A 1 293 ? -7.021 -2.837 16.765 1.00 87.69 293 ALA A C 1
ATOM 2349 O O . ALA A 1 293 ? -7.136 -1.644 16.406 1.00 87.69 293 ALA A O 1
#

Foldseek 3Di:
DAEEFPDADDPAFRFDRADDPDDPDPHYEYEPPHWHWHFDDDPPDTDIDTDPDDDHHYDYPVVSVVVCVVVDDDDDDDDPDPDPPDPDDDDLPPEPQDDPLQPLLLVLLCQQVVPDDSNVSSVLSVLDDCPDCSNVFRWDHKFWDQPPHTDLLCQVCVQRGFWMWTATPPRDIDIFGWGFDDDDQFWTWIQTPPRRGIGTDPFGHDDCCLLLVLCLVLLLVDDCLDPVLCVVVVHDNPDGPVVVVCNVVSVVCNVCVSVVVSSVCRVDRVLRVDPDPVSSVVSSVVCNVPSSD

pLDDT: mean 83.57, std 14.16, range [41.59, 98.44]

Radius of gyration: 30.96 Å; Cα contacts (8 Å, |Δi|>4): 399; chains: 1; bounding box: 65×64×81 Å

Mean predicted aligned error: 13.06 Å